Protein AF-A0A1D3DA64-F1 (afdb_monomer)

pLDDT: mean 80.89, std 19.91, range [23.81, 97.75]

Nearest PDB structures (foldseek):
  8i7r-assembly1_D9  TM=1.667E-01  e=4.087E+00  Mus musculus
  8otz-assembly1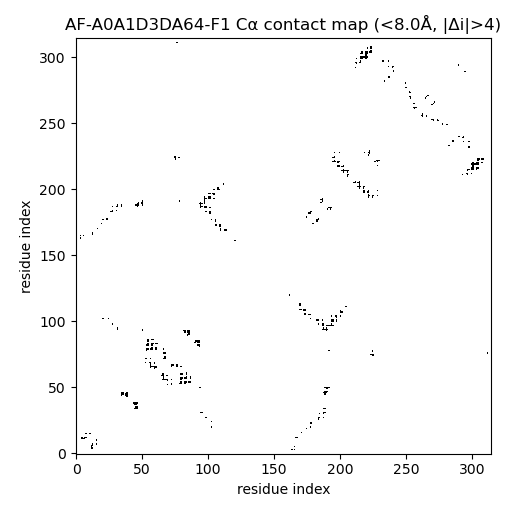_D5  TM=1.396E-01  e=7.404E+00  Bos taurus
  8iyj-assembly1_R4  TM=1.610E-01  e=8.492E+00  Mus musculus

Organism: NCBI:txid88456

Foldseek 3Di:
DDDPQPQDVPHGPVVVVCVLLVVLLVLLVVLLVVQVVCCVPDPDHLADPVQVLLQCLLVCVVVVHASPVRPPNDFFSVSSVQCVVCVVPPVCNLLVVLSVLLSVLLVLLLVVVVVVVVVVVVVVVVVVVVVVVVVVVVVVVPPDDDDDDDDPDDPPPDPPDPDPDDSVVSVVVSSCSSPVPVNSSCSSSNHNVSVLSSLQSVLVVCVVVVVLLSSLLSLLVSCLRPVVSVVCLLVSQVVVVPPDDDPPCLPDQPDQDPDPVVNVVCVPPRRVVSVVCNVVSSVVVCVVDGDPSSVCSVVSSNVSNVVSVVVSVVD

InterPro domains:
  IPR007704 GPI mannosyltransferase 1 [PF05007] (186-285)
  IPR007704 GPI mannosyltransferase 1 [PTHR12886] (17-314)

Radius of gyration: 26.89 Å; Cα contacts (8 Å, |Δi|>4): 287; chains: 1; bounding box: 79×52×59 Å

Solvent-accessible surface area (backbone atoms only — not comparable to full-atom values): 17511 Å² total; per-residue (Å²): 144,77,81,85,76,71,52,60,97,79,33,52,68,71,57,49,50,52,49,52,55,49,51,38,48,51,51,41,52,49,45,37,55,49,29,56,51,38,46,73,75,41,91,74,56,51,55,36,70,62,32,52,53,27,42,54,12,13,49,33,42,75,72,68,42,48,37,69,74,35,82,89,59,84,69,31,62,66,56,15,63,66,18,38,54,28,78,74,81,34,75,58,45,42,21,53,51,24,40,50,38,44,53,49,38,33,54,48,55,31,54,51,44,57,53,58,53,55,51,53,61,50,53,54,50,51,52,51,50,51,52,53,53,50,51,58,53,49,57,67,72,61,76,82,74,92,81,90,80,91,74,94,68,80,88,72,78,74,79,92,62,88,70,79,78,62,71,66,74,41,45,52,66,27,48,56,51,53,68,28,67,67,58,43,46,44,16,37,24,25,37,66,68,33,55,37,53,36,28,47,52,52,17,51,53,25,48,76,70,68,38,46,69,62,16,14,41,33,41,11,46,17,32,49,54,38,65,74,58,56,70,50,51,61,61,54,46,58,62,72,46,73,94,58,86,72,61,85,69,65,82,56,70,81,79,87,58,93,48,74,70,52,36,53,51,33,63,71,46,53,49,51,51,48,60,68,44,35,63,56,52,48,50,58,51,44,76,76,67,62,50,76,64,48,49,49,32,54,53,42,14,51,48,39,24,51,49,55,53,49,54,66,71,76,87

Secondary structure (DSSP, 8-state):
-------BTTB-HHHHHHHHHHHHHHHHHHHHHHHHHHHHH-SS-SS-HHHHHHHHHHHHHHTTS-GGGSTT--S-HHHHHHTGGGGTT-TTHHHHHHHHHHHHHHHHHHHHHHHHHHHHHHHHHHHHHHHHHHHHHHHHH--S---------------S--PPPPTHHHHHHHHHHHT-HHHHHHHHTT-TTHHHHHHHHHHHHHHHTT-HHHHHHHHHHHHHH-SGGGGGHHHHHHHTTTTSPPPTTSS-PPPPPSSHHHHHHIIIIIHHHHHHHHHHHHHHHHHHH--HHHHHHHHHHHHHHHHHHHHHHH-

Sequence (315 aa):
MNEINEKILGLMPKQLRLLLFGAAAVLRLALLVFGEWQDAHFEVKFTDIDYKVYTDAANHVLQGGSPYERHTYRYSPLVAYLCLPNLLGCPFFGKFLFCCMDMAIAVLIENQGEASFGAVGEEEKGTLRLRHTDETSRKRACATTRSSYPSNISNSSLPETAEPYPLHTFLLPCCCWLFHPVVAAVSARGNADAFPCLLVLLTLAALRSGKIFLAAMLYGLSVHVKLYPVIYGVPMLLYLQQGKELPEGLLKVPSFPKERLLQVVWGVFSAPVAAAMLPFRVCCFLLRRMDRWQWSFGLLSCAACLAIGSVFYFM

Structure (mmCIF, N/CA/C/O backbone):
data_AF-A0A1D3DA64-F1
#
_entry.id   AF-A0A1D3DA64-F1
#
loop_
_atom_site.group_PDB
_atom_site.id
_atom_site.type_symbol
_atom_site.label_atom_id
_atom_site.label_alt_id
_atom_site.label_comp_id
_atom_site.label_asym_id
_atom_site.label_entity_id
_atom_site.label_seq_id
_atom_site.pdbx_PDB_ins_code
_atom_site.Cartn_x
_atom_site.Cartn_y
_atom_site.Cartn_z
_atom_site.occupancy
_atom_site.B_iso_or_equiv
_atom_site.auth_seq_id
_atom_site.auth_comp_id
_atom_site.auth_asym_id
_atom_site.auth_atom_id
_atom_site.pdbx_PDB_model_num
ATOM 1 N N . MET A 1 1 ? -36.862 9.998 -4.566 1.00 32.19 1 MET A N 1
ATOM 2 C CA . MET A 1 1 ? -35.950 9.532 -5.630 1.00 32.19 1 MET A CA 1
ATOM 3 C C . MET A 1 1 ? -35.537 10.740 -6.467 1.00 32.19 1 MET A C 1
ATOM 5 O O . MET A 1 1 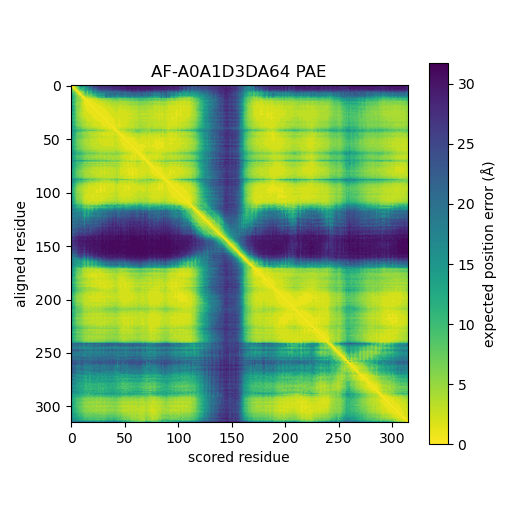? -35.913 10.836 -7.622 1.00 32.19 1 MET A O 1
ATOM 9 N N . ASN A 1 2 ? -34.817 11.680 -5.850 1.00 31.72 2 ASN A N 1
ATOM 10 C CA . ASN A 1 2 ? -34.232 12.841 -6.518 1.00 31.72 2 ASN A CA 1
ATOM 11 C C . ASN A 1 2 ? -32.726 12.724 -6.290 1.00 31.72 2 ASN A C 1
ATOM 13 O O . ASN A 1 2 ? -32.250 12.999 -5.193 1.00 31.72 2 ASN A O 1
ATOM 17 N N . GLU A 1 3 ? -31.999 12.214 -7.284 1.00 43.00 3 GLU A N 1
ATOM 18 C CA . GLU A 1 3 ? -30.547 12.374 -7.318 1.00 43.00 3 GLU A CA 1
ATOM 19 C C . GLU A 1 3 ? -30.270 13.876 -7.394 1.00 43.00 3 GLU A C 1
ATOM 21 O O . GLU A 1 3 ? -30.671 14.539 -8.355 1.00 43.00 3 GLU A O 1
ATOM 26 N N . ILE A 1 4 ? -29.607 14.415 -6.375 1.00 49.62 4 ILE A N 1
ATOM 27 C CA . ILE A 1 4 ? -29.058 15.768 -6.385 1.00 49.62 4 ILE A CA 1
ATOM 28 C C . ILE A 1 4 ? -27.924 15.768 -7.416 1.00 49.62 4 ILE A C 1
ATOM 30 O O . ILE A 1 4 ? -26.754 15.552 -7.113 1.00 49.62 4 ILE A O 1
ATOM 34 N N . ASN A 1 5 ? -28.302 15.946 -8.681 1.00 49.19 5 ASN A N 1
ATOM 35 C CA . ASN A 1 5 ? -27.421 16.216 -9.810 1.00 49.19 5 ASN A CA 1
ATOM 36 C C . ASN A 1 5 ? -26.958 17.679 -9.748 1.00 49.19 5 ASN A C 1
ATOM 38 O O . ASN A 1 5 ? -27.163 18.452 -10.686 1.00 49.19 5 ASN A O 1
ATOM 42 N N . GLU A 1 6 ? -26.340 18.089 -8.641 1.00 58.66 6 GLU A N 1
ATOM 43 C CA . GLU A 1 6 ? -25.565 19.323 -8.662 1.00 58.66 6 GLU A CA 1
ATOM 44 C C . GLU A 1 6 ? -24.345 19.086 -9.550 1.00 58.66 6 GLU A C 1
ATOM 46 O O . GLU A 1 6 ? -23.408 18.360 -9.211 1.00 58.66 6 GLU A O 1
ATOM 51 N N . LYS A 1 7 ? -24.401 19.653 -10.757 1.00 58.38 7 LYS A N 1
ATOM 52 C CA . LYS A 1 7 ? -23.291 19.632 -11.703 1.00 58.38 7 LYS A CA 1
ATOM 53 C C . LYS A 1 7 ? -22.132 20.419 -11.106 1.00 58.38 7 LYS A C 1
ATOM 55 O O . LYS A 1 7 ? -22.194 21.640 -10.999 1.00 58.38 7 LYS A O 1
ATOM 60 N N . ILE A 1 8 ? -21.045 19.733 -10.792 1.00 62.28 8 ILE A N 1
ATOM 61 C CA . ILE A 1 8 ? -19.802 20.366 -10.354 1.00 62.28 8 ILE A CA 1
ATOM 62 C C . ILE A 1 8 ? -19.000 20.676 -11.613 1.00 62.28 8 ILE A C 1
ATOM 64 O O . ILE A 1 8 ? -18.751 19.776 -12.414 1.00 62.28 8 ILE A O 1
ATOM 68 N N . LEU A 1 9 ? -18.644 21.949 -11.834 1.00 66.56 9 LEU A N 1
ATOM 69 C CA . LEU A 1 9 ? -17.990 22.407 -13.077 1.00 66.56 9 LEU A CA 1
ATOM 70 C C . LEU A 1 9 ? -18.784 22.064 -14.361 1.00 66.56 9 LEU A C 1
ATOM 72 O O . LEU A 1 9 ? -18.212 21.938 -15.439 1.00 66.56 9 LEU A O 1
ATOM 76 N N . GLY A 1 10 ? -20.107 21.884 -14.263 1.00 72.69 10 GLY A N 1
ATOM 77 C CA . GLY A 1 10 ? -20.950 21.483 -15.398 1.00 72.69 10 GLY A CA 1
ATOM 78 C C . GLY A 1 10 ? -20.924 19.983 -15.734 1.00 72.69 10 GLY A C 1
ATOM 79 O O . GLY A 1 10 ? -21.672 19.558 -16.615 1.00 72.69 10 GLY A O 1
ATOM 80 N N . LEU A 1 11 ? -20.128 19.177 -15.022 1.00 74.19 11 LEU A N 1
ATOM 81 C CA . LEU A 1 11 ? -19.986 17.733 -15.229 1.00 74.19 11 LEU A CA 1
ATOM 82 C C . LEU A 1 11 ? -20.865 16.929 -14.269 1.00 74.19 11 LEU A C 1
ATOM 84 O O . LEU A 1 11 ? -21.114 17.336 -13.131 1.00 74.19 11 LEU A O 1
ATOM 88 N N . MET A 1 12 ? -21.304 15.747 -14.715 1.00 77.62 12 MET A N 1
ATOM 89 C CA . MET A 1 12 ? -21.936 14.793 -13.805 1.00 77.62 12 MET A CA 1
ATOM 90 C C . MET A 1 12 ? -20.894 14.194 -12.847 1.00 77.62 12 MET A C 1
ATOM 92 O O . MET A 1 12 ? -19.760 13.942 -13.265 1.00 77.62 12 MET A O 1
ATOM 96 N N . PRO A 1 13 ? -21.266 13.848 -11.605 1.00 75.31 13 PRO A N 1
ATOM 97 C CA . PRO A 1 13 ? -20.327 13.302 -10.624 1.00 75.31 13 PRO A CA 1
ATOM 98 C C . PRO A 1 13 ? -19.576 12.040 -11.106 1.00 75.31 13 PRO A C 1
ATOM 100 O O . PRO A 1 13 ? -18.368 11.914 -10.912 1.00 75.31 13 PRO A O 1
ATOM 103 N N . LYS A 1 14 ? -20.251 11.151 -11.852 1.00 79.25 14 LYS A N 1
ATOM 104 C CA . LYS A 1 14 ? -19.628 9.972 -12.491 1.00 79.25 14 LYS A CA 1
ATOM 105 C C . LYS A 1 14 ? -18.598 10.340 -13.569 1.00 79.25 14 LYS A C 1
ATOM 107 O O . LYS A 1 14 ? -17.585 9.659 -13.703 1.00 79.25 14 LYS A O 1
ATOM 112 N N . GLN A 1 15 ? -18.849 11.406 -14.334 1.00 84.69 15 GLN A N 1
ATOM 113 C CA . GLN A 1 15 ? -17.920 11.895 -15.360 1.00 84.69 15 GLN A CA 1
ATOM 114 C C . GLN A 1 15 ? -16.691 12.535 -14.717 1.00 84.69 15 GLN A C 1
ATOM 116 O O . GLN A 1 15 ? -15.573 12.267 -15.145 1.00 84.69 15 GLN A O 1
ATOM 121 N N . LEU A 1 16 ? -16.894 13.327 -13.660 1.00 84.69 16 LEU A N 1
ATOM 122 C CA . LEU A 1 16 ? -15.807 13.914 -12.883 1.00 84.69 16 LEU A CA 1
ATOM 123 C C . LEU A 1 16 ? -14.917 12.825 -12.274 1.00 84.69 16 LEU A C 1
ATOM 125 O O . LEU A 1 16 ? -13.701 12.884 -12.418 1.00 84.69 16 LEU A O 1
ATOM 129 N N . ARG A 1 17 ? -15.513 11.786 -11.678 1.00 86.56 17 ARG A N 1
ATOM 130 C CA . ARG A 1 17 ? -14.785 10.611 -11.181 1.00 86.56 17 ARG A CA 1
ATOM 131 C C . ARG A 1 17 ? -13.928 9.968 -12.273 1.00 86.56 17 ARG A C 1
ATOM 133 O O . ARG A 1 17 ? -12.731 9.778 -12.078 1.00 86.56 17 ARG A O 1
ATOM 140 N N . LEU A 1 18 ? -14.519 9.668 -13.432 1.00 89.19 18 LEU A N 1
ATOM 141 C CA . LEU A 1 18 ? -13.794 9.061 -14.551 1.00 89.19 18 LEU A CA 1
ATOM 142 C C . LEU A 1 18 ? -12.639 9.951 -15.034 1.00 89.19 18 LEU A C 1
ATOM 144 O O . LEU A 1 18 ? -11.549 9.446 -15.288 1.00 89.19 18 LEU A O 1
ATOM 148 N N . LEU A 1 19 ? -12.858 11.265 -15.112 1.00 91.62 19 LEU A N 1
ATOM 149 C CA . LEU A 1 19 ? -11.831 12.234 -15.487 1.00 91.62 19 LEU A CA 1
ATOM 150 C C . LEU A 1 19 ? -10.676 12.256 -14.479 1.00 91.62 19 LEU A C 1
ATOM 152 O O . LEU A 1 19 ? -9.520 12.246 -14.888 1.00 91.62 19 LEU A O 1
ATOM 156 N N . LEU A 1 20 ? -10.972 12.252 -13.177 1.00 92.00 20 LEU A N 1
ATOM 157 C CA . LEU A 1 20 ? -9.963 12.278 -12.116 1.00 92.00 20 LEU A CA 1
ATOM 158 C C . LEU A 1 20 ? -9.102 11.013 -12.124 1.00 92.00 20 LEU A C 1
ATOM 160 O O . LEU A 1 20 ? -7.876 11.108 -12.154 1.00 92.00 20 LEU A O 1
ATOM 164 N N . PHE A 1 21 ? -9.725 9.832 -12.157 1.00 93.75 21 PHE A N 1
ATOM 165 C CA . PHE A 1 21 ? -8.995 8.564 -12.239 1.00 93.75 21 PHE A CA 1
ATOM 166 C C . PHE A 1 21 ? -8.237 8.426 -13.564 1.00 93.75 21 PHE A C 1
ATOM 168 O O . PHE A 1 21 ? -7.102 7.953 -13.567 1.00 93.75 21 PHE A O 1
ATOM 175 N N . GLY A 1 22 ? -8.820 8.885 -14.676 1.00 95.75 22 GLY A N 1
ATOM 176 C CA . GLY A 1 22 ? -8.164 8.914 -15.981 1.00 95.75 22 GLY A CA 1
ATOM 177 C C . GLY A 1 22 ? -6.927 9.814 -15.988 1.00 95.75 22 GLY A C 1
ATOM 178 O O . GLY A 1 22 ? -5.847 9.372 -16.370 1.00 95.75 22 GLY A O 1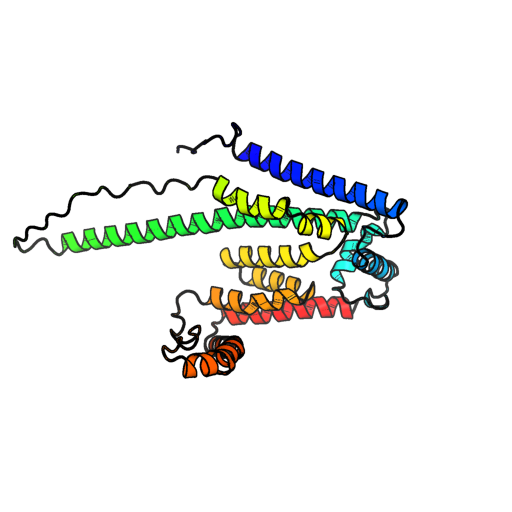
ATOM 179 N N . ALA A 1 23 ? -7.044 11.046 -15.491 1.00 95.94 23 ALA A N 1
ATOM 180 C CA . ALA A 1 23 ? -5.921 11.973 -15.370 1.00 95.94 23 ALA A CA 1
ATOM 181 C C . ALA A 1 23 ? -4.833 11.435 -14.427 1.00 95.94 23 ALA A C 1
ATOM 183 O O . ALA A 1 23 ? -3.645 11.537 -14.729 1.00 95.94 23 ALA A O 1
ATOM 184 N N . ALA A 1 24 ? -5.220 10.801 -13.319 1.00 96.31 24 ALA A N 1
ATOM 185 C CA . ALA A 1 24 ? -4.293 10.177 -12.383 1.00 96.31 24 ALA A CA 1
ATOM 186 C C . ALA A 1 24 ? -3.562 8.956 -12.978 1.00 96.31 24 ALA A C 1
ATOM 188 O O . ALA A 1 24 ? -2.383 8.744 -12.676 1.00 96.31 24 ALA A O 1
ATOM 189 N N . ALA A 1 25 ? -4.232 8.172 -13.831 1.00 96.94 25 ALA A N 1
ATOM 190 C CA . ALA A 1 25 ? -3.618 7.081 -14.586 1.00 96.94 25 ALA A CA 1
ATOM 191 C C . ALA A 1 25 ? -2.614 7.618 -15.609 1.00 96.94 25 ALA A C 1
ATOM 193 O O . ALA A 1 25 ? -1.473 7.163 -15.647 1.00 96.94 25 ALA A O 1
ATOM 194 N N . VAL A 1 26 ? -3.009 8.631 -16.389 1.00 97.38 26 VAL A N 1
ATOM 195 C CA . VAL A 1 26 ? -2.129 9.299 -17.359 1.00 97.38 26 VAL A CA 1
ATOM 196 C C . VAL A 1 26 ? -0.903 9.884 -16.664 1.00 97.38 26 VAL A C 1
ATOM 198 O O . VAL A 1 26 ? 0.206 9.696 -17.152 1.00 97.38 26 VAL A O 1
ATOM 201 N N . LEU A 1 27 ? -1.070 10.517 -15.499 1.00 97.12 27 LEU A N 1
ATOM 202 C CA . LEU A 1 27 ? 0.043 11.021 -14.692 1.00 97.12 27 LEU A CA 1
ATOM 203 C C . LEU A 1 27 ? 1.030 9.905 -14.315 1.00 97.12 27 LEU A C 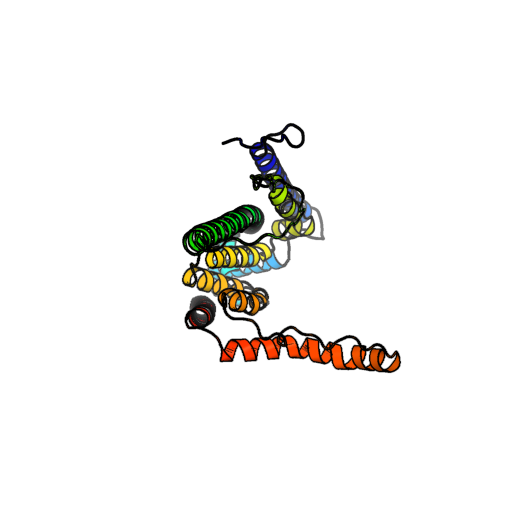1
ATOM 205 O O . LEU A 1 27 ? 2.233 10.071 -14.496 1.00 97.12 27 LEU A O 1
ATOM 209 N N . ARG A 1 28 ? 0.542 8.758 -13.823 1.00 97.12 28 ARG A N 1
ATOM 210 C CA . ARG A 1 28 ? 1.395 7.610 -13.458 1.00 97.12 28 ARG A CA 1
ATOM 211 C C . ARG A 1 28 ? 2.103 7.025 -14.677 1.00 97.12 28 ARG A C 1
ATOM 213 O O . ARG A 1 28 ? 3.302 6.785 -14.615 1.00 97.12 28 ARG A O 1
ATOM 220 N N . LEU A 1 29 ? 1.400 6.864 -15.797 1.00 96.88 29 LEU A N 1
ATOM 221 C CA . LEU A 1 29 ? 1.997 6.402 -17.053 1.00 96.88 29 LEU A CA 1
ATOM 222 C C . LEU A 1 29 ? 3.069 7.374 -17.563 1.00 96.88 29 LEU A C 1
ATOM 224 O O . LEU A 1 29 ? 4.148 6.937 -17.955 1.00 96.88 29 LEU A O 1
ATOM 228 N N . ALA A 1 30 ? 2.813 8.682 -17.501 1.00 97.00 30 ALA A N 1
ATOM 229 C CA . ALA A 1 30 ? 3.786 9.703 -17.867 1.00 97.00 30 ALA A CA 1
ATOM 230 C C . ALA A 1 30 ? 5.030 9.644 -16.970 1.00 97.00 30 ALA A C 1
ATOM 232 O O . ALA A 1 30 ? 6.142 9.715 -17.482 1.00 97.00 30 ALA A O 1
ATOM 233 N N . LEU A 1 31 ? 4.860 9.451 -15.656 1.00 96.94 31 LEU A N 1
ATOM 234 C CA . LEU A 1 31 ? 5.973 9.269 -14.719 1.00 96.94 31 LEU A CA 1
ATOM 235 C C . LEU A 1 31 ? 6.762 7.982 -14.979 1.00 96.94 31 LEU A C 1
ATOM 237 O O . LEU A 1 31 ? 7.981 8.000 -14.852 1.00 96.94 31 LEU A O 1
ATOM 241 N N . LEU A 1 32 ? 6.104 6.884 -15.363 1.00 96.31 32 LEU A N 1
ATOM 242 C CA . LEU A 1 32 ? 6.786 5.642 -15.740 1.00 96.31 32 LEU A CA 1
ATOM 243 C C . LEU A 1 32 ? 7.639 5.839 -16.998 1.00 96.31 32 LEU A C 1
ATOM 245 O O . LEU A 1 32 ? 8.823 5.514 -16.986 1.00 96.31 32 LEU A O 1
ATOM 249 N N . VAL A 1 33 ? 7.067 6.429 -18.054 1.00 96.31 33 VAL A N 1
ATOM 250 C CA . VAL A 1 33 ? 7.793 6.729 -19.302 1.00 96.31 33 VAL A CA 1
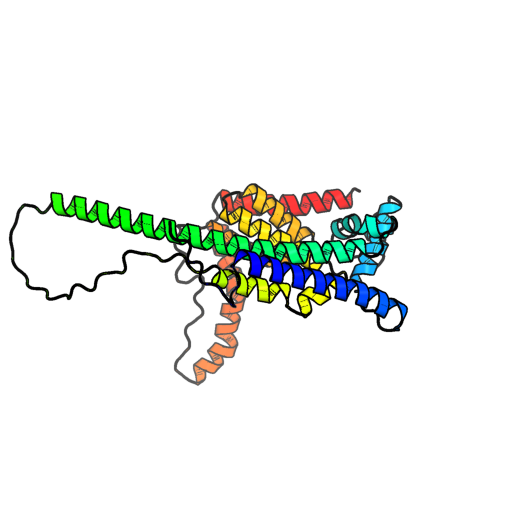ATOM 251 C C . VAL A 1 33 ? 8.943 7.700 -19.042 1.00 96.31 33 VAL A C 1
ATOM 253 O O . VAL A 1 33 ? 10.062 7.473 -19.499 1.00 96.31 33 VAL A O 1
ATOM 256 N N . PHE A 1 34 ? 8.688 8.760 -18.272 1.00 96.19 34 PHE A N 1
ATOM 257 C CA . PHE A 1 34 ? 9.716 9.710 -17.861 1.00 96.19 34 PHE A CA 1
ATOM 258 C C . PHE A 1 34 ? 10.816 9.034 -17.041 1.00 96.19 34 PHE A C 1
ATOM 260 O O . PHE A 1 34 ? 11.987 9.323 -17.253 1.00 96.19 34 PHE A O 1
ATOM 267 N N . GLY A 1 35 ? 10.460 8.114 -16.144 1.00 95.44 35 GLY A N 1
ATOM 268 C CA . GLY A 1 35 ? 11.409 7.375 -15.322 1.00 95.44 35 GLY A CA 1
ATOM 269 C C . GLY A 1 35 ? 12.354 6.504 -16.144 1.00 95.44 35 GLY A C 1
ATOM 270 O O . GLY A 1 35 ? 13.559 6.548 -15.920 1.00 95.44 35 GLY A O 1
ATOM 271 N N . GLU A 1 36 ? 11.834 5.771 -17.131 1.00 94.56 36 GLU A N 1
ATOM 272 C CA . GLU A 1 36 ? 12.661 4.988 -18.063 1.00 94.56 36 GLU A CA 1
ATOM 273 C C . GLU A 1 36 ? 13.558 5.892 -18.917 1.00 94.56 36 GLU A C 1
ATOM 275 O O . GLU A 1 36 ? 14.747 5.621 -19.096 1.00 94.56 36 GLU A O 1
ATOM 280 N N . TRP A 1 37 ? 13.014 7.010 -19.404 1.00 96.25 37 TRP A N 1
ATOM 281 C CA . TRP A 1 37 ? 13.796 7.985 -20.155 1.00 96.25 37 TRP A CA 1
ATOM 282 C C . TRP A 1 37 ? 14.914 8.596 -19.297 1.00 96.25 37 TRP A C 1
ATOM 284 O O . TRP A 1 37 ? 16.066 8.624 -19.728 1.00 96.25 37 TRP A O 1
ATOM 294 N N . GLN A 1 38 ? 14.617 9.031 -18.070 1.00 96.56 38 GLN A N 1
ATOM 295 C CA . GLN A 1 38 ? 15.610 9.599 -17.161 1.00 96.56 38 GLN A CA 1
ATOM 296 C C . GLN A 1 38 ? 16.696 8.570 -16.831 1.00 96.56 38 GLN A C 1
ATOM 298 O O . GLN A 1 38 ? 17.883 8.891 -16.876 1.00 96.56 38 GLN A O 1
ATOM 303 N N . ASP A 1 39 ? 16.309 7.327 -16.551 1.00 95.25 39 ASP A N 1
ATOM 304 C CA . ASP A 1 39 ? 17.248 6.249 -16.252 1.00 95.25 39 ASP A CA 1
ATOM 305 C C . ASP A 1 39 ? 18.193 5.937 -17.416 1.00 95.25 39 ASP A C 1
ATOM 307 O O . ASP A 1 39 ? 19.328 5.521 -17.170 1.00 95.25 39 ASP A O 1
ATOM 311 N N . ALA A 1 40 ? 17.771 6.166 -18.659 1.00 95.12 40 ALA A N 1
ATOM 312 C CA . ALA A 1 40 ? 18.611 5.994 -19.840 1.00 95.12 40 ALA A CA 1
ATOM 313 C C . ALA A 1 40 ? 19.570 7.175 -20.093 1.00 95.12 40 ALA A C 1
ATOM 315 O O . ALA A 1 40 ? 20.654 6.961 -20.629 1.00 95.12 40 ALA A O 1
ATOM 316 N N . HIS A 1 41 ? 19.201 8.402 -19.704 1.00 96.88 41 HIS A N 1
ATOM 317 C CA . HIS A 1 41 ? 19.929 9.622 -20.095 1.00 96.88 41 HIS A CA 1
ATOM 318 C C . HIS A 1 41 ? 20.741 10.277 -18.967 1.00 96.88 41 HIS A C 1
ATOM 320 O O . HIS A 1 41 ? 21.671 11.027 -19.254 1.00 96.88 41 HIS A O 1
ATOM 326 N N . PHE A 1 42 ? 20.418 10.014 -17.697 1.00 95.88 42 PHE A N 1
ATOM 327 C CA . PHE A 1 42 ? 21.049 10.671 -16.547 1.00 95.88 42 PHE A CA 1
ATOM 328 C C . PHE A 1 42 ? 21.812 9.684 -15.661 1.00 95.88 42 PHE A C 1
ATOM 330 O O . PHE A 1 42 ? 21.468 8.503 -15.554 1.00 95.88 42 PHE A O 1
ATOM 337 N N . GLU A 1 43 ? 22.838 10.182 -14.968 1.00 93.56 43 GLU A N 1
ATOM 338 C CA . GLU A 1 43 ? 23.562 9.417 -13.945 1.00 93.56 43 GLU A CA 1
ATOM 339 C C . GLU A 1 43 ? 22.666 9.121 -12.735 1.00 93.56 43 GLU A C 1
ATOM 341 O O . GLU A 1 43 ? 22.593 7.982 -12.266 1.00 93.56 43 GLU A O 1
ATOM 346 N N . VAL A 1 44 ? 21.925 10.135 -12.272 1.00 93.88 44 VAL A N 1
ATOM 347 C CA . VAL A 1 44 ? 20.967 10.006 -11.169 1.00 93.88 44 VAL A CA 1
ATOM 348 C C . VAL A 1 44 ? 19.692 9.339 -11.670 1.00 93.88 44 VAL A C 1
ATOM 350 O O . VAL A 1 44 ? 18.911 9.916 -12.432 1.00 93.88 44 VAL A O 1
ATOM 353 N N . LYS A 1 45 ? 19.468 8.115 -11.196 1.00 93.69 45 LYS A N 1
ATOM 354 C CA . LYS A 1 45 ? 18.327 7.295 -11.597 1.00 93.69 45 LYS A CA 1
ATOM 355 C C . LYS A 1 45 ? 17.035 7.750 -10.916 1.00 93.69 45 LYS A C 1
ATOM 357 O O . LYS A 1 45 ? 17.004 8.065 -9.722 1.00 93.69 45 LYS A O 1
ATOM 362 N N . PHE A 1 46 ? 15.962 7.767 -11.696 1.00 94.25 46 PHE A N 1
ATOM 363 C CA . PHE A 1 46 ? 14.598 7.886 -11.217 1.00 94.25 46 PHE A CA 1
ATOM 364 C C . PHE A 1 46 ? 14.171 6.607 -10.500 1.00 94.25 46 PHE A C 1
ATOM 366 O O . PHE A 1 46 ? 13.579 6.694 -9.431 1.00 94.25 46 PHE A O 1
ATOM 373 N N . THR A 1 47 ? 14.494 5.428 -11.039 1.00 95.62 47 THR A N 1
ATOM 374 C CA . THR A 1 47 ? 14.113 4.154 -10.410 1.00 95.62 47 THR A CA 1
ATOM 375 C C . THR A 1 47 ? 14.670 4.037 -8.998 1.00 95.62 47 THR A C 1
ATOM 377 O O . THR A 1 47 ? 15.844 4.318 -8.745 1.00 95.62 47 THR A O 1
ATOM 380 N N . ASP A 1 48 ? 13.817 3.600 -8.076 1.00 94.81 48 ASP A N 1
ATOM 381 C CA . ASP A 1 48 ? 14.213 3.328 -6.705 1.00 94.81 48 ASP A CA 1
ATOM 382 C C . ASP A 1 48 ? 15.236 2.185 -6.650 1.00 94.81 48 ASP A C 1
ATOM 384 O O . ASP A 1 48 ? 15.161 1.208 -7.400 1.00 94.81 48 ASP A O 1
ATOM 388 N N . ILE A 1 49 ? 16.188 2.289 -5.728 1.00 93.81 49 ILE A N 1
ATOM 389 C CA . ILE A 1 49 ? 17.160 1.227 -5.459 1.00 93.81 49 ILE A CA 1
ATOM 390 C C . ILE A 1 49 ? 16.417 -0.032 -5.010 1.00 93.81 49 ILE A C 1
ATOM 392 O O . ILE A 1 49 ? 16.772 -1.140 -5.417 1.00 93.81 49 ILE A O 1
ATOM 396 N N . ASP A 1 50 ? 15.341 0.151 -4.247 1.00 94.12 50 ASP A N 1
ATOM 397 C CA . ASP A 1 50 ? 14.491 -0.928 -3.762 1.00 94.12 50 ASP A CA 1
ATOM 398 C C . ASP A 1 50 ? 13.884 -1.747 -4.910 1.00 94.12 50 ASP A C 1
ATOM 400 O O . ASP A 1 50 ? 13.842 -2.972 -4.836 1.00 94.12 50 ASP A O 1
ATOM 404 N N . TYR A 1 51 ? 13.529 -1.115 -6.032 1.00 95.88 51 TYR A N 1
ATOM 405 C CA . TYR A 1 51 ? 13.007 -1.834 -7.197 1.00 95.88 51 TYR A CA 1
ATOM 406 C C . TYR A 1 51 ? 14.030 -2.803 -7.804 1.00 95.88 51 TYR A C 1
ATOM 408 O O . TYR A 1 51 ? 13.695 -3.924 -8.207 1.00 95.88 51 TYR A O 1
ATOM 416 N N . LYS A 1 52 ? 15.301 -2.386 -7.845 1.00 94.69 52 LYS A N 1
ATOM 417 C CA . LYS A 1 52 ? 16.405 -3.242 -8.298 1.00 94.69 52 LYS A CA 1
ATOM 418 C C . LYS A 1 52 ? 16.632 -4.381 -7.313 1.00 94.69 52 LYS A C 1
ATOM 420 O O . LYS A 1 52 ? 16.709 -5.526 -7.731 1.00 94.69 52 LYS A O 1
ATOM 425 N N . VAL A 1 53 ? 16.606 -4.087 -6.011 1.00 96.12 53 VAL A N 1
ATOM 426 C CA . VAL A 1 53 ? 16.684 -5.096 -4.942 1.00 96.12 53 VAL A CA 1
ATOM 427 C C . VAL A 1 53 ? 15.604 -6.172 -5.099 1.00 96.12 53 VAL A C 1
ATOM 429 O O . VAL A 1 53 ? 15.904 -7.355 -4.944 1.00 96.12 53 VAL A O 1
ATOM 432 N N . TYR A 1 54 ? 14.364 -5.783 -5.417 1.00 95.88 54 TYR A N 1
ATOM 433 C CA . TYR A 1 54 ? 13.268 -6.729 -5.651 1.00 95.88 54 TYR A CA 1
ATOM 434 C C . TYR A 1 54 ? 13.504 -7.581 -6.893 1.00 95.88 54 TYR A C 1
ATOM 436 O O . TYR A 1 54 ? 13.285 -8.787 -6.850 1.00 95.88 54 TYR A O 1
ATOM 444 N N . THR A 1 55 ? 13.962 -6.959 -7.980 1.00 96.38 55 THR A N 1
ATOM 445 C CA . THR A 1 55 ? 14.198 -7.632 -9.264 1.00 96.38 55 THR A CA 1
ATOM 446 C C . THR A 1 55 ? 15.377 -8.605 -9.181 1.00 96.38 55 THR A C 1
ATOM 448 O O . THR A 1 55 ? 15.277 -9.727 -9.669 1.00 96.38 55 THR A O 1
ATOM 451 N N . ASP A 1 56 ? 16.455 -8.227 -8.492 1.00 96.38 56 ASP A N 1
ATOM 452 C CA . ASP A 1 56 ? 17.603 -9.101 -8.239 1.00 96.38 56 ASP A CA 1
ATOM 453 C C . ASP A 1 56 ? 17.190 -10.307 -7.383 1.00 96.38 56 ASP A C 1
ATOM 455 O O . ASP A 1 56 ? 17.526 -11.445 -7.697 1.00 96.38 56 ASP A O 1
ATOM 459 N N . ALA A 1 57 ? 16.410 -10.085 -6.320 1.00 96.19 57 ALA A N 1
ATOM 460 C CA . ALA A 1 57 ? 15.884 -11.171 -5.494 1.00 96.19 57 ALA A CA 1
ATOM 461 C C . ALA A 1 57 ? 14.911 -12.075 -6.269 1.00 96.19 57 ALA A C 1
ATOM 463 O O . ALA A 1 57 ? 14.932 -13.292 -6.098 1.00 96.19 57 ALA A O 1
ATOM 464 N N . ALA A 1 58 ? 14.101 -11.505 -7.166 1.00 96.31 58 ALA A N 1
ATOM 465 C CA . ALA A 1 58 ? 13.250 -12.269 -8.074 1.00 96.31 58 ALA A CA 1
ATOM 466 C C . ALA A 1 58 ? 14.076 -13.163 -9.013 1.00 96.31 58 ALA A C 1
ATOM 468 O O . ALA A 1 58 ? 13.627 -14.245 -9.375 1.00 96.31 58 ALA A O 1
ATOM 469 N N . ASN A 1 59 ? 15.296 -12.753 -9.373 1.00 96.56 59 ASN A N 1
ATOM 470 C CA . ASN A 1 59 ? 16.188 -13.557 -10.206 1.00 96.56 59 ASN A CA 1
ATOM 471 C C . ASN A 1 59 ? 16.709 -14.791 -9.460 1.00 96.56 59 ASN A C 1
ATOM 473 O O . ASN A 1 59 ? 16.741 -15.869 -10.046 1.00 96.56 59 ASN A O 1
ATOM 477 N N . HIS A 1 60 ? 17.018 -14.674 -8.164 1.00 95.38 60 HIS A N 1
ATOM 478 C CA . HIS A 1 60 ? 17.320 -15.843 -7.324 1.00 95.38 60 HIS A CA 1
ATOM 479 C C . HIS A 1 60 ? 16.131 -16.808 -7.253 1.00 95.38 60 HIS A C 1
ATOM 481 O O . HIS A 1 60 ? 16.297 -18.005 -7.470 1.00 95.38 60 HIS A O 1
ATOM 487 N N . VAL A 1 61 ? 14.917 -16.279 -7.057 1.00 94.81 61 VAL A N 1
ATOM 488 C CA . VAL A 1 61 ? 13.682 -17.083 -7.065 1.00 94.81 61 VAL A CA 1
ATOM 489 C C . VAL A 1 61 ? 13.480 -17.796 -8.404 1.00 94.81 61 VAL A C 1
ATOM 491 O O . VAL A 1 61 ? 13.156 -18.980 -8.431 1.00 94.81 61 VAL A O 1
ATOM 494 N N . LEU A 1 62 ? 13.700 -17.105 -9.528 1.00 94.69 62 LEU A N 1
ATOM 495 C CA . LEU A 1 62 ? 13.564 -17.686 -10.867 1.00 94.69 62 LEU A CA 1
ATOM 496 C C . LEU A 1 62 ? 14.566 -18.828 -11.113 1.00 94.69 62 LEU A C 1
ATOM 498 O O . LEU A 1 62 ? 14.262 -19.762 -11.850 1.00 94.69 62 LEU A O 1
ATOM 502 N N . GLN A 1 63 ? 15.737 -18.771 -10.476 1.00 94.75 63 GLN A N 1
ATOM 503 C CA . GLN A 1 63 ? 16.762 -19.819 -10.514 1.00 94.75 63 GLN A CA 1
ATOM 504 C C . GLN A 1 63 ? 16.479 -20.984 -9.547 1.00 94.75 63 GLN A C 1
ATOM 506 O O . GLN A 1 63 ? 17.252 -21.939 -9.507 1.00 94.75 63 GLN A O 1
ATOM 511 N N . GLY A 1 64 ? 15.374 -20.934 -8.796 1.00 91.88 64 GLY A N 1
ATOM 512 C CA . GLY A 1 64 ? 15.001 -21.940 -7.799 1.00 91.88 64 GLY A CA 1
ATOM 513 C C . GLY A 1 64 ? 15.682 -21.761 -6.439 1.00 91.88 64 GLY A C 1
ATOM 514 O O . GLY A 1 64 ? 15.631 -22.679 -5.627 1.00 91.88 64 GLY A O 1
ATOM 515 N N . GLY A 1 65 ? 16.330 -20.616 -6.205 1.00 91.62 65 GLY A N 1
ATOM 516 C CA . GLY A 1 65 ? 16.935 -20.245 -4.927 1.00 91.62 65 GLY A CA 1
ATOM 517 C C . GLY A 1 65 ? 16.033 -19.350 -4.074 1.00 91.62 65 GLY A C 1
ATOM 518 O O . GLY A 1 65 ? 14.927 -18.964 -4.463 1.00 91.62 65 GLY A O 1
ATOM 519 N N . SER A 1 66 ? 16.532 -18.971 -2.899 1.00 92.50 66 SER A N 1
ATOM 520 C CA . SER A 1 66 ? 15.804 -18.093 -1.978 1.00 92.50 66 SER A CA 1
ATOM 521 C C . SER A 1 66 ? 16.020 -16.610 -2.322 1.00 92.50 66 SER A C 1
ATOM 523 O O . SER A 1 66 ? 17.154 -16.202 -2.582 1.00 92.50 66 SER A O 1
ATOM 525 N N . PRO A 1 67 ? 15.000 -15.728 -2.231 1.00 93.06 67 PRO A N 1
ATOM 526 C CA . PRO A 1 67 ? 15.194 -14.288 -2.446 1.00 93.06 67 PRO A CA 1
ATOM 527 C C . PRO A 1 67 ? 16.160 -13.660 -1.427 1.00 93.06 67 PRO A C 1
ATOM 529 O O . PRO A 1 67 ? 16.732 -12.601 -1.687 1.00 93.06 67 PRO A O 1
ATOM 532 N N . TYR A 1 68 ? 16.365 -14.313 -0.277 1.00 92.56 68 TYR A N 1
ATOM 533 C CA . TYR A 1 68 ? 17.308 -13.890 0.758 1.00 92.56 68 TYR A CA 1
ATOM 534 C C . TYR A 1 68 ? 18.779 -14.146 0.409 1.00 92.56 68 TYR A C 1
ATOM 536 O O . TYR A 1 68 ? 19.657 -13.603 1.077 1.00 92.56 68 TYR A O 1
ATOM 544 N N . GLU A 1 69 ? 19.069 -14.915 -0.643 1.00 91.69 69 GLU A N 1
ATOM 545 C CA . GLU A 1 69 ? 20.435 -15.069 -1.162 1.00 91.69 69 GLU A CA 1
ATOM 546 C C . GLU A 1 69 ? 20.973 -13.759 -1.747 1.00 91.69 69 GLU A C 1
ATOM 548 O O . GLU A 1 69 ? 22.184 -13.519 -1.763 1.00 91.69 69 GLU A O 1
ATOM 553 N N . ARG A 1 70 ? 20.075 -12.862 -2.171 1.00 92.62 70 ARG A N 1
ATOM 554 C CA . ARG A 1 70 ? 20.444 -11.519 -2.598 1.00 92.62 70 ARG A CA 1
ATOM 555 C C . ARG A 1 70 ? 20.937 -10.719 -1.393 1.00 92.62 70 ARG A C 1
ATOM 557 O O . ARG A 1 70 ? 20.174 -10.363 -0.492 1.00 92.62 70 ARG A O 1
ATOM 564 N N . HIS A 1 71 ? 22.216 -10.349 -1.410 1.00 90.06 71 HIS A N 1
ATOM 565 C CA . HIS A 1 71 ? 22.834 -9.568 -0.338 1.00 90.06 71 HIS A CA 1
ATOM 566 C C . HIS A 1 71 ? 22.040 -8.287 -0.038 1.00 90.06 71 HIS A C 1
ATOM 568 O O . HIS A 1 71 ? 21.681 -7.557 -0.956 1.00 90.06 71 HIS A O 1
ATOM 574 N N . THR A 1 72 ? 21.798 -7.970 1.239 1.00 90.81 72 THR A N 1
ATOM 575 C CA . THR A 1 72 ? 20.980 -6.831 1.728 1.00 90.81 72 THR A CA 1
ATOM 576 C C . THR A 1 72 ? 19.482 -6.876 1.385 1.00 90.81 72 THR A C 1
ATOM 578 O O . THR A 1 72 ? 18.791 -5.866 1.531 1.00 90.81 72 THR A O 1
ATOM 581 N N . TYR A 1 73 ? 18.940 -8.010 0.928 1.00 92.31 73 TYR A N 1
ATOM 582 C CA . TYR A 1 73 ? 17.489 -8.163 0.806 1.00 92.31 73 TYR A CA 1
ATOM 583 C C . TYR A 1 73 ? 16.832 -8.202 2.194 1.00 92.31 73 TYR A C 1
ATOM 585 O O . TYR A 1 73 ? 17.130 -9.063 3.015 1.00 92.31 73 TYR A O 1
ATOM 593 N N . ARG A 1 74 ? 15.946 -7.239 2.465 1.00 91.25 74 ARG A N 1
ATOM 594 C CA . ARG A 1 74 ? 15.283 -7.044 3.773 1.00 91.25 74 ARG A CA 1
ATOM 595 C C . ARG A 1 74 ? 13.758 -6.984 3.685 1.00 91.25 74 ARG A C 1
ATOM 597 O O . ARG A 1 74 ? 13.094 -6.563 4.629 1.00 91.25 74 ARG A O 1
ATOM 604 N N . TYR A 1 75 ? 13.224 -7.305 2.515 1.00 92.25 75 TYR A N 1
ATOM 605 C CA . TYR A 1 75 ? 11.808 -7.171 2.208 1.00 92.25 75 TYR A CA 1
ATOM 606 C C . TYR A 1 75 ? 11.120 -8.523 2.318 1.00 92.25 75 TYR A C 1
ATOM 608 O O . TYR A 1 75 ? 11.764 -9.566 2.431 1.00 92.25 75 TYR A O 1
ATOM 616 N N . SER A 1 76 ? 9.794 -8.497 2.301 1.00 92.62 76 SER A N 1
ATOM 617 C CA . SER A 1 76 ? 9.019 -9.724 2.237 1.00 92.62 76 SER A CA 1
ATOM 618 C C . SER A 1 76 ? 9.283 -10.451 0.912 1.00 92.62 76 SER A C 1
ATOM 620 O O . SER A 1 76 ? 9.137 -9.813 -0.134 1.00 92.62 76 SER A O 1
ATOM 622 N N . PRO A 1 77 ? 9.570 -11.768 0.928 1.00 93.56 77 PRO A N 1
ATOM 623 C CA . PRO A 1 77 ? 9.745 -12.595 -0.267 1.00 93.56 77 PRO A CA 1
ATOM 624 C C . PRO A 1 77 ? 8.623 -12.415 -1.287 1.00 93.56 77 PRO A C 1
ATOM 626 O O . PRO A 1 77 ? 8.882 -12.381 -2.485 1.00 93.56 77 PRO A O 1
ATOM 629 N N . LEU A 1 78 ? 7.390 -12.185 -0.819 1.00 94.25 78 LEU A N 1
ATOM 630 C CA . LEU A 1 78 ? 6.233 -11.870 -1.659 1.00 94.25 78 LEU A CA 1
ATOM 631 C C . LEU A 1 78 ? 6.517 -10.778 -2.692 1.00 94.25 78 LEU A C 1
ATOM 633 O O . LEU A 1 78 ? 6.084 -10.896 -3.832 1.00 94.25 78 LEU A O 1
ATOM 637 N N . VAL A 1 79 ? 7.250 -9.729 -2.316 1.00 94.88 79 VAL A N 1
ATOM 638 C CA . VAL A 1 79 ? 7.572 -8.625 -3.227 1.00 94.88 79 VAL A CA 1
ATOM 639 C C . VAL A 1 79 ? 8.505 -9.099 -4.345 1.00 94.88 79 VAL A C 1
ATOM 641 O O . VAL A 1 79 ? 8.302 -8.717 -5.492 1.00 94.88 79 VAL A O 1
ATOM 644 N N . ALA A 1 80 ? 9.470 -9.980 -4.051 1.00 95.12 80 ALA A N 1
ATOM 645 C CA . ALA A 1 80 ? 10.312 -10.586 -5.086 1.00 95.12 80 ALA A CA 1
ATOM 646 C C . ALA A 1 80 ? 9.484 -11.456 -6.046 1.00 95.12 80 ALA A C 1
ATOM 648 O O . ALA A 1 80 ? 9.603 -11.306 -7.259 1.00 95.12 80 ALA A O 1
ATOM 649 N N . TYR A 1 81 ? 8.579 -12.293 -5.527 1.00 94.56 81 TYR A N 1
ATOM 650 C CA . TYR A 1 81 ? 7.689 -13.109 -6.364 1.00 94.56 81 TYR A CA 1
ATOM 651 C C . TYR A 1 81 ? 6.773 -12.253 -7.259 1.00 94.56 81 TYR A C 1
ATOM 653 O O . TYR A 1 81 ? 6.602 -12.563 -8.436 1.00 94.56 81 TYR A O 1
ATOM 661 N N . LEU A 1 82 ? 6.230 -11.142 -6.745 1.00 95.25 82 LEU A N 1
ATOM 662 C CA . LEU A 1 82 ? 5.439 -10.192 -7.543 1.00 95.25 82 LEU A CA 1
ATOM 663 C C . LEU A 1 82 ? 6.256 -9.529 -8.664 1.00 95.25 82 LEU A C 1
ATOM 665 O O . LEU A 1 82 ? 5.690 -9.133 -9.683 1.00 95.25 82 LEU A O 1
ATOM 669 N N . CYS A 1 83 ? 7.574 -9.423 -8.492 1.00 96.38 83 CYS A N 1
ATOM 670 C CA . CYS A 1 83 ? 8.499 -8.876 -9.478 1.00 96.38 83 CYS A CA 1
ATOM 671 C C . CYS A 1 83 ? 9.058 -9.921 -10.458 1.00 96.38 83 CYS A C 1
ATOM 673 O O . CYS A 1 83 ? 9.800 -9.532 -11.355 1.00 96.38 83 CYS A O 1
ATOM 675 N N . LEU A 1 84 ? 8.692 -11.207 -10.370 1.00 96.25 84 LEU A N 1
ATOM 676 C CA . LEU A 1 84 ? 9.139 -12.229 -11.333 1.00 96.25 84 LEU A CA 1
ATOM 677 C C . LEU A 1 84 ? 8.898 -11.845 -12.805 1.00 96.25 84 LEU A C 1
ATOM 679 O O . LEU A 1 84 ? 9.814 -12.024 -13.611 1.00 96.25 84 LEU A O 1
ATOM 683 N N . PRO A 1 85 ? 7.748 -11.249 -13.190 1.00 96.56 85 PRO A N 1
ATOM 684 C CA . PRO A 1 85 ? 7.526 -10.852 -14.579 1.00 96.56 85 PRO A CA 1
ATOM 685 C C . PRO A 1 85 ? 8.490 -9.772 -15.090 1.00 96.56 85 PRO A C 1
ATOM 687 O O . PRO A 1 85 ? 8.634 -9.629 -16.305 1.00 96.56 85 PRO A O 1
ATOM 690 N N . ASN A 1 86 ? 9.209 -9.065 -14.203 1.00 95.88 86 ASN A N 1
ATOM 691 C CA . ASN A 1 86 ? 10.274 -8.141 -14.606 1.00 95.88 86 ASN A CA 1
ATOM 692 C C . ASN A 1 86 ? 11.339 -8.842 -15.457 1.00 95.88 86 ASN A C 1
ATOM 694 O O . ASN A 1 86 ? 11.875 -8.253 -16.393 1.00 95.88 86 ASN A O 1
ATOM 698 N N . LEU A 1 87 ? 11.613 -10.110 -15.145 1.00 95.06 87 LEU A N 1
ATOM 699 C CA . LEU A 1 87 ? 12.633 -10.933 -15.793 1.00 95.06 87 LEU A CA 1
ATOM 700 C C . LEU A 1 87 ? 12.104 -11.664 -17.034 1.00 95.06 87 LEU A C 1
ATOM 702 O O . LEU A 1 87 ? 12.888 -12.150 -17.842 1.00 95.06 87 LEU A O 1
ATOM 706 N N . LEU A 1 88 ? 10.780 -11.710 -17.220 1.00 93.25 88 LEU A N 1
ATOM 707 C CA . LEU A 1 88 ? 10.108 -12.417 -18.317 1.00 93.25 88 LEU A CA 1
ATOM 708 C C . LEU A 1 88 ? 9.841 -11.517 -19.538 1.00 93.25 88 LEU A C 1
ATOM 710 O O . LEU A 1 88 ? 8.949 -11.792 -20.336 1.00 93.25 88 LEU A O 1
ATOM 714 N N . GLY A 1 89 ? 10.601 -10.428 -19.683 1.00 88.50 89 GLY A N 1
ATOM 715 C CA . GLY A 1 89 ? 10.497 -9.502 -20.816 1.00 88.50 89 GLY A CA 1
ATOM 716 C C . GLY A 1 89 ? 9.693 -8.226 -20.548 1.00 88.50 89 GLY A C 1
ATOM 717 O O . GLY A 1 89 ? 9.465 -7.455 -21.477 1.00 88.50 89 GLY A O 1
ATOM 718 N N . CYS A 1 90 ? 9.283 -7.957 -19.303 1.00 91.44 90 CYS A N 1
ATOM 719 C CA . CYS A 1 90 ? 8.589 -6.718 -18.926 1.00 91.44 90 CYS A CA 1
ATOM 720 C C . CYS A 1 90 ? 9.273 -6.016 -17.736 1.00 91.44 90 CYS A C 1
ATOM 722 O O . CYS A 1 90 ? 8.719 -6.020 -16.639 1.00 91.44 90 CYS A O 1
ATOM 724 N N . PRO A 1 91 ? 10.433 -5.351 -17.919 1.00 90.88 91 PRO A N 1
ATOM 725 C CA . PRO A 1 91 ? 11.262 -4.827 -16.820 1.00 90.88 91 PRO A CA 1
ATOM 726 C C . PRO A 1 91 ? 10.554 -3.828 -15.896 1.00 90.88 91 PRO A C 1
ATOM 728 O O . PRO A 1 91 ? 10.916 -3.688 -14.729 1.00 90.88 91 PRO A O 1
ATOM 731 N N . PHE A 1 92 ? 9.539 -3.130 -16.408 1.00 92.62 92 PHE A N 1
ATOM 732 C CA . PHE A 1 92 ? 8.750 -2.130 -15.686 1.00 92.62 92 PHE A CA 1
ATOM 733 C C . PHE A 1 92 ? 7.486 -2.708 -15.024 1.00 92.62 92 PHE A C 1
ATOM 735 O O . PHE A 1 92 ? 6.730 -1.951 -14.412 1.00 92.62 92 PHE A O 1
ATOM 742 N N . PHE A 1 93 ? 7.230 -4.019 -15.144 1.00 95.81 93 PHE A N 1
ATOM 743 C CA . PHE A 1 93 ? 5.989 -4.646 -14.681 1.00 95.81 93 PHE A CA 1
ATOM 744 C C . PHE A 1 93 ? 5.718 -4.372 -13.202 1.00 95.81 93 PHE A C 1
ATOM 746 O O . PHE A 1 93 ? 4.616 -3.956 -12.855 1.00 95.81 93 PHE A O 1
ATOM 753 N N . GLY A 1 94 ? 6.714 -4.537 -12.330 1.00 95.88 94 GLY A N 1
ATOM 754 C CA . GLY A 1 94 ? 6.544 -4.269 -10.906 1.00 95.88 94 GLY A CA 1
ATOM 755 C C . GLY A 1 94 ? 6.200 -2.800 -10.624 1.00 95.88 94 GLY A C 1
ATOM 756 O O . GLY A 1 94 ? 5.305 -2.536 -9.828 1.00 95.88 94 GLY A O 1
ATOM 757 N N . LYS A 1 95 ? 6.817 -1.837 -11.330 1.00 96.69 95 LYS A N 1
ATOM 758 C CA . LYS A 1 95 ? 6.465 -0.408 -11.193 1.00 96.69 95 LYS A CA 1
ATOM 759 C C . LYS A 1 95 ? 5.014 -0.159 -11.598 1.00 96.69 95 LYS A C 1
ATOM 761 O O . LYS A 1 95 ? 4.272 0.510 -10.885 1.00 96.69 95 LYS A O 1
ATOM 766 N N . PHE A 1 96 ? 4.600 -0.743 -12.722 1.00 96.94 96 PHE A N 1
ATOM 767 C CA . PHE A 1 96 ? 3.221 -0.667 -13.192 1.00 96.94 96 PHE A CA 1
ATOM 768 C C . PHE A 1 96 ? 2.247 -1.275 -12.173 1.00 96.94 96 PHE A C 1
ATOM 770 O O . PHE A 1 96 ? 1.260 -0.636 -11.814 1.00 96.94 96 PHE A O 1
ATOM 777 N N . LEU A 1 97 ? 2.563 -2.456 -11.635 1.00 97.25 97 LEU A N 1
ATOM 778 C CA . LEU A 1 97 ? 1.778 -3.119 -10.597 1.00 97.25 97 LEU A CA 1
ATOM 779 C C . LEU A 1 97 ? 1.635 -2.242 -9.345 1.00 97.25 97 LEU A C 1
ATOM 781 O O . LEU A 1 97 ? 0.528 -2.103 -8.824 1.00 97.25 97 LEU A O 1
ATOM 785 N N . PHE A 1 98 ? 2.716 -1.611 -8.879 1.00 96.75 98 PHE A N 1
ATOM 786 C CA . PHE A 1 98 ? 2.671 -0.718 -7.719 1.00 96.75 98 PHE A CA 1
ATOM 787 C C . PHE A 1 98 ? 1.837 0.539 -7.990 1.00 96.75 98 PHE A C 1
ATOM 789 O O . PHE A 1 98 ? 1.061 0.941 -7.123 1.00 96.75 98 PHE A O 1
ATOM 796 N N . CYS A 1 99 ? 1.895 1.110 -9.198 1.00 97.25 99 CYS A N 1
ATOM 797 C CA . CYS A 1 99 ? 0.979 2.176 -9.613 1.00 97.25 99 CYS A CA 1
ATOM 798 C C . CYS A 1 99 ? -0.488 1.713 -9.643 1.00 97.25 99 CYS A C 1
ATOM 800 O O . CYS A 1 99 ? -1.371 2.462 -9.226 1.00 97.25 99 CYS A O 1
ATOM 802 N N . CYS A 1 100 ? -0.773 0.487 -10.093 1.00 97.06 100 CYS A N 1
ATOM 803 C CA . CYS A 1 100 ? -2.128 -0.070 -10.059 1.00 97.06 100 CYS A CA 1
ATOM 804 C C . CYS A 1 100 ? -2.637 -0.260 -8.624 1.00 97.06 100 CYS A C 1
ATOM 806 O O . CYS A 1 100 ? -3.781 0.087 -8.333 1.00 97.06 100 CYS A O 1
ATOM 808 N N . MET A 1 101 ? -1.798 -0.772 -7.716 1.00 97.12 101 MET A N 1
ATOM 809 C CA . MET A 1 101 ? -2.134 -0.898 -6.291 1.00 97.12 101 MET A CA 1
ATOM 810 C C . MET A 1 101 ? -2.397 0.468 -5.653 1.00 97.12 101 MET A C 1
ATOM 812 O O . MET A 1 101 ? -3.359 0.626 -4.904 1.00 97.12 101 MET A O 1
ATOM 816 N N . ASP A 1 102 ? -1.584 1.466 -5.992 1.00 96.00 102 ASP A N 1
ATOM 817 C CA . ASP A 1 102 ? -1.759 2.846 -5.549 1.00 96.00 102 ASP A CA 1
ATOM 818 C C . ASP A 1 102 ? -3.089 3.458 -6.029 1.00 96.00 102 ASP A C 1
ATOM 820 O O . ASP A 1 102 ? -3.817 4.089 -5.262 1.00 96.00 102 ASP A O 1
ATOM 824 N N . MET A 1 103 ? -3.480 3.202 -7.278 1.00 96.00 103 MET A N 1
ATOM 825 C CA . MET A 1 103 ? -4.801 3.599 -7.773 1.00 96.00 103 MET A CA 1
ATOM 826 C C . MET A 1 103 ? -5.943 2.834 -7.089 1.00 96.00 103 MET A C 1
ATOM 828 O O . MET A 1 103 ? -6.994 3.416 -6.815 1.00 96.00 103 MET A O 1
ATOM 832 N N . ALA A 1 104 ? -5.750 1.551 -6.774 1.00 96.38 104 ALA A N 1
ATOM 833 C CA . ALA A 1 104 ? -6.736 0.753 -6.048 1.00 96.38 104 ALA A CA 1
ATOM 834 C C . ALA A 1 104 ? -6.962 1.273 -4.617 1.00 96.38 104 ALA A C 1
ATOM 836 O O . ALA A 1 104 ? -8.091 1.233 -4.127 1.00 96.38 104 ALA A O 1
ATOM 837 N N . ILE A 1 105 ? -5.928 1.823 -3.968 1.00 95.75 105 ILE A N 1
ATOM 838 C CA . ILE A 1 105 ? -6.067 2.516 -2.679 1.00 95.75 105 ILE A CA 1
ATOM 839 C C . ILE A 1 105 ? -7.059 3.674 -2.793 1.00 95.75 105 ILE A C 1
ATOM 841 O O . ILE A 1 105 ? -7.969 3.765 -1.972 1.00 95.75 105 ILE A O 1
ATOM 845 N N . ALA A 1 106 ? -6.939 4.519 -3.819 1.00 93.81 106 ALA A N 1
ATOM 846 C CA . ALA A 1 106 ? -7.867 5.632 -4.015 1.00 93.81 106 ALA A CA 1
ATOM 847 C C . ALA A 1 106 ? -9.320 5.158 -4.194 1.00 93.81 106 ALA A C 1
ATOM 849 O O . ALA A 1 106 ? -10.228 5.741 -3.607 1.00 93.81 106 ALA A O 1
ATOM 850 N N . VAL A 1 107 ? -9.539 4.062 -4.931 1.00 91.62 107 VAL A N 1
ATOM 851 C CA . VAL A 1 107 ? -10.872 3.444 -5.065 1.00 91.62 107 VAL A CA 1
ATOM 852 C C . VAL A 1 107 ? -11.399 2.958 -3.711 1.00 91.62 107 VAL A C 1
ATOM 854 O O . VAL A 1 107 ? -12.577 3.127 -3.404 1.00 91.62 107 VAL A O 1
ATOM 857 N N . LEU A 1 108 ? -10.546 2.364 -2.871 1.00 91.75 108 LEU A N 1
ATOM 858 C CA . LEU A 1 108 ? -10.960 1.939 -1.533 1.00 91.75 108 LEU A CA 1
ATOM 859 C C . LEU A 1 108 ? -11.276 3.117 -0.614 1.00 91.75 108 LEU A C 1
ATOM 861 O O . LEU A 1 108 ? -12.221 3.012 0.164 1.00 91.75 108 LEU A O 1
ATOM 865 N N . ILE A 1 109 ? -10.522 4.214 -0.691 1.00 90.44 109 ILE A N 1
ATOM 866 C CA . ILE A 1 109 ? -10.805 5.433 0.079 1.00 90.44 109 ILE A CA 1
ATOM 867 C C . ILE A 1 109 ? -12.200 5.964 -0.279 1.00 90.44 109 ILE A C 1
ATOM 869 O O . ILE A 1 109 ? -12.984 6.250 0.626 1.00 90.44 109 ILE A O 1
ATOM 873 N N . GLU A 1 110 ? -12.534 6.012 -1.572 1.00 86.69 110 GLU A N 1
ATOM 874 C CA . GLU A 1 110 ? -13.854 6.422 -2.070 1.00 86.69 110 GLU A CA 1
ATOM 875 C C . GLU A 1 110 ? -14.965 5.517 -1.518 1.00 86.69 110 GLU A C 1
ATOM 877 O O . GLU A 1 110 ? -15.864 5.980 -0.815 1.00 86.69 110 GLU A O 1
ATOM 882 N N . ASN A 1 111 ? -14.849 4.206 -1.755 1.00 85.00 111 ASN A N 1
ATOM 883 C CA . ASN A 1 111 ? -15.867 3.222 -1.380 1.00 85.00 111 ASN A CA 1
ATOM 884 C C . ASN A 1 111 ? -16.085 3.150 0.140 1.00 85.00 111 ASN A C 1
ATOM 886 O O . ASN A 1 111 ? -17.200 2.937 0.617 1.00 85.00 111 ASN A O 1
ATOM 890 N N . GLN A 1 112 ? -15.014 3.290 0.929 1.00 82.00 112 GLN A N 1
ATOM 891 C CA . GLN A 1 112 ? -15.110 3.289 2.390 1.00 82.00 112 GLN A CA 1
ATOM 892 C C . GLN A 1 112 ? -15.735 4.569 2.936 1.00 82.00 112 GLN A C 1
ATOM 894 O O . GLN A 1 112 ? -16.402 4.514 3.975 1.00 82.00 112 GLN A O 1
ATOM 899 N N . GLY A 1 113 ? -15.510 5.693 2.252 1.00 73.88 113 GLY A N 1
ATOM 900 C CA . GLY A 1 113 ? -16.241 6.929 2.476 1.00 73.88 113 GLY A CA 1
ATOM 901 C C . GLY A 1 113 ? -17.733 6.668 2.337 1.00 73.88 113 GLY A C 1
ATOM 902 O O . GLY A 1 113 ? -18.451 6.748 3.323 1.00 73.88 113 GLY A O 1
ATOM 903 N N . GLU A 1 114 ? -18.190 6.223 1.171 1.00 68.88 114 GLU A N 1
ATOM 904 C CA . GLU A 1 114 ? -19.617 5.973 0.924 1.00 68.88 114 GLU A CA 1
ATOM 905 C C . GLU A 1 114 ? -20.252 5.008 1.948 1.00 68.88 114 GLU A C 1
ATOM 907 O O . GLU A 1 114 ? -21.307 5.299 2.520 1.00 68.88 114 GLU A O 1
ATOM 912 N N . ALA A 1 115 ? -19.581 3.891 2.254 1.00 68.00 115 ALA A N 1
ATOM 913 C CA . ALA A 1 115 ? -20.100 2.875 3.172 1.00 68.00 115 ALA A CA 1
ATOM 914 C C . ALA A 1 115 ? -20.245 3.367 4.624 1.00 68.00 115 ALA A C 1
ATOM 916 O O . ALA A 1 115 ? -21.213 3.022 5.303 1.00 68.00 115 ALA A O 1
ATOM 917 N N . SER A 1 116 ? -19.296 4.172 5.115 1.00 64.31 116 SER A N 1
ATOM 918 C CA . SER A 1 116 ? -19.314 4.644 6.509 1.00 64.31 116 SER A CA 1
ATOM 919 C C . SER A 1 116 ? -20.474 5.608 6.769 1.00 64.31 116 SER A C 1
ATOM 921 O O . SER A 1 116 ? -21.034 5.606 7.859 1.00 64.31 116 SER A O 1
ATOM 923 N N . PHE A 1 117 ? -20.869 6.401 5.771 1.00 61.75 117 PHE A N 1
ATOM 924 C CA . PHE A 1 117 ? -21.968 7.359 5.911 1.00 61.75 117 PHE A CA 1
ATOM 925 C C . PHE A 1 117 ? -23.344 6.724 5.685 1.00 61.75 117 PHE A C 1
ATOM 927 O O . PHE A 1 117 ? -24.304 7.123 6.343 1.00 61.75 117 PHE A O 1
ATOM 934 N N . GLY A 1 118 ? -23.443 5.694 4.834 1.00 57.09 118 GLY A N 1
ATOM 935 C CA . GLY A 1 118 ? -24.666 4.892 4.718 1.00 57.09 118 GLY A CA 1
ATOM 936 C C . GLY A 1 118 ? -25.092 4.284 6.060 1.00 57.09 118 GLY A C 1
ATOM 937 O O . GLY A 1 118 ? -26.265 4.353 6.420 1.00 57.09 118 GLY A O 1
ATOM 938 N N . ALA A 1 119 ? -24.126 3.785 6.840 1.00 56.91 119 ALA A N 1
ATOM 939 C CA . ALA A 1 119 ? -24.371 3.215 8.165 1.00 56.91 119 ALA A CA 1
ATOM 940 C C . ALA A 1 119 ? -24.864 4.255 9.195 1.00 56.91 119 ALA A C 1
ATOM 942 O O . ALA A 1 119 ? -25.813 3.984 9.928 1.00 56.91 119 ALA A O 1
ATOM 943 N N . VAL A 1 120 ? -24.281 5.463 9.213 1.00 57.75 120 VAL A N 1
ATOM 944 C CA . VAL A 1 120 ? -24.706 6.553 10.120 1.00 57.75 120 VAL A CA 1
ATOM 945 C C . VAL A 1 120 ? -26.159 6.962 9.851 1.00 57.75 120 VAL A C 1
ATOM 947 O O . VAL A 1 120 ? -26.941 7.130 10.785 1.00 57.75 120 VAL A O 1
ATOM 950 N N . GLY A 1 121 ? -26.555 7.050 8.576 1.00 51.62 121 GLY A N 1
ATOM 951 C CA . GLY A 1 121 ? -27.927 7.399 8.195 1.00 51.62 121 GLY A CA 1
ATOM 952 C C . GLY A 1 121 ? -28.977 6.346 8.578 1.00 51.62 121 GLY A C 1
ATOM 953 O O . GLY A 1 121 ? -30.148 6.686 8.761 1.00 51.62 121 GLY A O 1
ATOM 954 N N . GLU A 1 122 ? -28.596 5.073 8.708 1.00 56.31 122 GLU A N 1
ATOM 955 C CA . GLU A 1 122 ? -29.486 4.007 9.191 1.00 56.31 122 GLU A CA 1
ATOM 956 C C . GLU A 1 122 ? -29.604 3.995 10.721 1.00 56.31 122 GLU A C 1
ATOM 958 O O . GLU A 1 122 ? -30.706 3.826 11.250 1.00 56.31 122 GLU A O 1
ATOM 963 N N . GLU A 1 123 ? -28.502 4.236 11.432 1.00 55.38 123 GLU A N 1
ATOM 964 C CA . GLU A 1 123 ? -28.455 4.273 12.898 1.00 55.38 123 GLU A CA 1
ATOM 965 C C . GLU A 1 123 ? -29.266 5.457 13.465 1.00 55.38 123 GLU A C 1
ATOM 967 O O . GLU A 1 123 ? -30.028 5.313 14.432 1.00 55.38 123 GLU A O 1
ATOM 972 N N . GLU A 1 124 ? -29.205 6.613 12.797 1.00 54.03 124 GLU A N 1
ATOM 973 C CA . GLU A 1 124 ? -29.990 7.801 13.144 1.00 54.03 124 GLU A CA 1
ATOM 974 C C . GLU A 1 124 ? -31.498 7.570 12.914 1.00 54.03 124 GLU A C 1
ATOM 976 O O . GLU A 1 124 ? -32.320 7.871 13.784 1.00 54.03 124 GLU A O 1
ATOM 981 N N . LYS A 1 125 ? -31.877 6.915 11.804 1.00 49.09 125 LYS A N 1
ATOM 982 C CA . LYS A 1 125 ? -33.272 6.516 11.519 1.00 49.09 125 LYS A CA 1
ATOM 983 C C . LYS A 1 125 ? -33.801 5.466 12.499 1.00 49.09 125 LYS A C 1
ATOM 985 O O . LYS A 1 125 ? -34.975 5.525 12.875 1.00 49.09 125 LYS A O 1
ATOM 990 N N . GLY A 1 126 ? -32.965 4.516 12.919 1.00 49.03 126 GLY A N 1
ATOM 991 C CA . GLY A 1 126 ? -33.304 3.508 13.928 1.00 49.03 126 GLY A CA 1
ATOM 992 C C . GLY A 1 126 ? -33.572 4.132 15.299 1.00 49.03 126 GLY A C 1
ATOM 993 O O . GLY A 1 126 ? -34.587 3.836 15.932 1.00 49.03 126 GLY A O 1
ATOM 994 N N . THR A 1 127 ? -32.723 5.075 15.709 1.00 54.84 127 THR A N 1
ATOM 995 C CA . THR A 1 127 ? -32.865 5.818 16.971 1.00 54.84 127 THR A CA 1
ATOM 996 C C . THR A 1 127 ? -34.101 6.726 16.964 1.00 54.84 127 THR A C 1
ATOM 998 O O . THR A 1 127 ? -34.821 6.808 17.963 1.00 54.84 127 THR A O 1
ATOM 1001 N N . LEU A 1 128 ? -34.404 7.362 15.826 1.00 51.62 128 LEU A N 1
ATOM 1002 C CA . LEU A 1 128 ? -35.598 8.196 15.663 1.00 51.62 128 LEU A CA 1
ATOM 1003 C C . LEU A 1 128 ? -36.891 7.361 15.684 1.00 51.62 128 LEU A C 1
ATOM 1005 O O . LEU A 1 128 ? -37.860 7.749 16.337 1.00 51.62 128 LEU A O 1
ATOM 1009 N N . ARG A 1 129 ? -36.898 6.177 15.047 1.00 48.88 129 ARG A N 1
ATOM 1010 C CA . ARG A 1 129 ? -38.023 5.224 15.117 1.00 48.88 129 ARG A CA 1
ATOM 1011 C C . ARG A 1 129 ? -38.265 4.720 16.535 1.00 48.88 129 ARG A C 1
ATOM 1013 O O . ARG A 1 129 ? -39.418 4.690 16.954 1.00 48.88 129 ARG A O 1
ATOM 1020 N N . LEU A 1 130 ? -37.205 4.378 17.272 1.00 51.41 130 LEU A N 1
ATOM 1021 C CA . LEU A 1 130 ? -37.305 3.932 18.665 1.00 51.41 130 LEU A CA 1
ATOM 1022 C C . LEU A 1 130 ? -37.873 5.031 19.574 1.00 51.41 130 LEU A C 1
ATOM 1024 O O . LEU A 1 130 ? -38.800 4.765 20.339 1.00 51.41 130 LEU A O 1
ATOM 1028 N N . ARG A 1 131 ? -37.412 6.282 19.421 1.00 45.31 131 ARG A N 1
ATOM 1029 C CA . ARG A 1 131 ? -37.979 7.441 20.136 1.00 45.31 131 ARG A CA 1
ATOM 1030 C C . ARG A 1 131 ? -39.457 7.668 19.815 1.00 45.31 131 ARG A C 1
ATOM 1032 O O . ARG A 1 131 ? -40.241 7.924 20.726 1.00 45.31 131 ARG A O 1
ATOM 1039 N N . HIS A 1 132 ? -39.859 7.512 18.554 1.00 50.72 132 HIS A N 1
ATOM 1040 C CA . HIS A 1 132 ? -41.256 7.679 18.152 1.00 50.72 132 HIS A CA 1
ATOM 1041 C C . HIS A 1 132 ? -42.150 6.542 18.682 1.00 50.72 132 HIS A C 1
ATOM 1043 O O . HIS A 1 132 ? -43.282 6.790 19.102 1.00 50.72 132 HIS A O 1
ATOM 1049 N N . THR A 1 133 ? -41.661 5.297 18.733 1.00 52.81 133 THR A N 1
ATOM 1050 C CA . THR A 1 133 ? -42.392 4.177 19.355 1.00 52.81 133 THR A CA 1
ATOM 1051 C C . THR A 1 133 ? -42.510 4.317 20.873 1.00 52.81 133 THR A C 1
ATOM 1053 O O . THR A 1 133 ? -43.561 3.979 21.425 1.00 52.81 133 THR A O 1
ATOM 1056 N N . ASP A 1 134 ? -41.502 4.885 21.542 1.00 49.16 134 ASP A N 1
ATOM 1057 C CA . ASP A 1 134 ? -41.536 5.146 22.986 1.00 49.16 134 ASP A CA 1
ATOM 1058 C C . ASP A 1 134 ? -42.494 6.294 23.344 1.00 49.16 134 ASP A C 1
ATOM 1060 O O . ASP A 1 134 ? -43.265 6.187 24.298 1.00 49.16 134 ASP A O 1
ATOM 1064 N N . GLU A 1 135 ? -42.550 7.363 22.540 1.00 51.03 135 GLU A N 1
ATOM 1065 C CA . GLU A 1 135 ? -43.542 8.436 22.716 1.00 51.03 135 GLU A CA 1
ATOM 1066 C C . GLU A 1 135 ? -44.975 7.973 22.438 1.00 51.03 135 GLU A C 1
ATOM 1068 O O . GLU A 1 135 ? -45.903 8.366 23.149 1.00 51.03 135 GLU A O 1
ATOM 1073 N N . THR A 1 136 ? -45.176 7.109 21.438 1.00 48.56 136 THR A N 1
ATOM 1074 C CA . THR A 1 136 ? -46.507 6.558 21.128 1.00 48.56 136 THR A CA 1
ATOM 1075 C C . THR A 1 136 ? -46.980 5.604 22.233 1.00 48.56 136 THR A C 1
ATOM 1077 O O . THR A 1 136 ? -48.173 5.556 22.542 1.00 48.56 136 THR A O 1
ATOM 1080 N N . SER A 1 137 ? -46.049 4.897 22.882 1.00 48.16 137 SER A N 1
ATOM 1081 C CA . SER A 1 137 ? -46.320 4.028 24.034 1.00 48.16 137 SER A CA 1
ATOM 1082 C C . SER A 1 137 ? -46.560 4.834 25.321 1.00 48.16 137 SER A C 1
ATOM 1084 O O . SER A 1 137 ? -47.501 4.541 26.060 1.00 48.16 137 SER A O 1
ATOM 1086 N N . ARG A 1 138 ? -45.815 5.930 25.549 1.00 42.59 138 ARG A N 1
ATOM 1087 C CA . ARG A 1 138 ? -46.049 6.873 26.664 1.00 42.59 138 ARG A CA 1
ATOM 1088 C C . ARG A 1 138 ? -47.364 7.642 26.544 1.00 42.59 138 ARG A C 1
ATOM 1090 O O . ARG A 1 138 ? -48.043 7.827 27.551 1.00 42.59 138 ARG A O 1
ATOM 1097 N N . LYS A 1 139 ? -47.769 8.050 25.335 1.00 43.31 139 LYS A N 1
ATOM 1098 C CA . LYS A 1 139 ? -49.054 8.741 25.106 1.00 43.31 139 LYS A CA 1
ATOM 1099 C C . LYS A 1 139 ? -50.272 7.831 25.306 1.00 43.31 139 LYS A C 1
ATOM 1101 O O . LYS A 1 139 ? -51.329 8.336 25.664 1.00 43.31 139 LYS A O 1
ATOM 1106 N N . ARG A 1 140 ? -50.136 6.504 25.162 1.00 41.28 140 ARG A N 1
ATOM 1107 C CA . ARG A 1 140 ? -51.201 5.544 25.527 1.00 41.28 140 ARG A CA 1
ATOM 1108 C C . ARG A 1 140 ? -51.291 5.284 27.032 1.00 41.28 140 ARG A C 1
ATOM 1110 O O . ARG A 1 140 ? -52.379 4.999 27.517 1.00 41.28 140 ARG A O 1
ATOM 1117 N N . ALA A 1 141 ? -50.188 5.417 27.768 1.00 40.09 141 ALA A N 1
ATOM 1118 C CA . ALA A 1 141 ? -50.175 5.264 29.225 1.00 40.09 141 ALA A CA 1
ATOM 1119 C C . ALA A 1 141 ? -50.639 6.530 29.981 1.00 40.09 141 ALA A C 1
ATOM 1121 O O . ALA A 1 141 ? -51.098 6.429 31.114 1.00 40.09 141 ALA A O 1
ATOM 1122 N N . CYS A 1 142 ? -50.560 7.714 29.362 1.00 38.47 142 CYS A N 1
ATOM 1123 C CA . CYS A 1 142 ? -50.846 9.008 29.998 1.00 38.47 142 CYS A CA 1
ATOM 1124 C C . CYS A 1 142 ? -52.173 9.650 29.530 1.00 38.47 142 CYS A C 1
ATOM 1126 O O . CYS A 1 142 ? -52.267 10.864 29.370 1.00 38.47 142 CYS A O 1
ATOM 1128 N N . ALA A 1 143 ? -53.213 8.845 29.283 1.00 39.09 143 ALA A N 1
ATOM 1129 C CA . ALA A 1 143 ? -54.559 9.337 28.951 1.00 39.09 143 ALA A CA 1
ATOM 1130 C C . ALA A 1 143 ? -55.452 9.594 30.187 1.00 39.09 143 ALA A C 1
ATOM 1132 O O . ALA A 1 143 ? -56.638 9.881 30.039 1.00 39.09 143 ALA A O 1
ATOM 1133 N N . THR A 1 144 ? -54.894 9.550 31.402 1.00 41.03 144 THR A N 1
ATOM 1134 C CA . THR A 1 144 ? -55.638 9.804 32.645 1.00 41.03 144 THR A CA 1
ATOM 1135 C C . THR A 1 144 ? -54.861 10.751 33.550 1.00 41.03 144 THR A C 1
ATOM 1137 O O . THR A 1 144 ? -54.214 10.307 34.488 1.00 41.03 144 THR A O 1
ATOM 1140 N N . THR A 1 145 ? -54.874 12.051 33.242 1.00 31.39 145 THR A N 1
ATOM 1141 C CA . THR A 1 145 ? -54.996 13.190 34.186 1.00 31.39 145 THR A CA 1
ATOM 1142 C C . THR A 1 145 ? -54.622 14.498 33.483 1.00 31.39 145 THR A C 1
ATOM 1144 O O . THR A 1 145 ? -53.538 14.659 32.933 1.00 31.39 145 THR A O 1
ATOM 1147 N N . ARG A 1 146 ? -55.555 15.455 33.493 1.00 35.66 146 ARG A N 1
ATOM 1148 C CA . ARG A 1 146 ? -55.322 16.853 33.106 1.00 35.66 146 ARG A CA 1
ATOM 1149 C C . ARG A 1 146 ? -54.461 17.538 34.171 1.00 35.66 146 ARG A C 1
ATOM 1151 O O . ARG A 1 146 ? -54.847 17.505 35.334 1.00 35.66 146 ARG A O 1
ATOM 1158 N N . SER A 1 147 ? -53.418 18.264 33.771 1.00 26.08 147 SER A N 1
ATOM 1159 C CA . SER A 1 147 ? -53.073 19.544 34.405 1.00 26.08 147 SER A CA 1
ATOM 1160 C C . SER A 1 147 ? -52.178 20.402 33.508 1.00 26.08 147 SER A C 1
ATOM 1162 O O . SER A 1 147 ? -51.316 19.912 32.784 1.00 26.08 147 SER A O 1
ATOM 1164 N N . SER A 1 148 ? -52.465 21.692 33.570 1.00 33.75 148 SER A N 1
ATOM 1165 C CA . SER A 1 148 ? -52.018 22.822 32.771 1.00 33.75 148 SER A CA 1
ATOM 1166 C C . SER A 1 148 ? -50.571 23.242 33.058 1.00 33.75 148 SER A C 1
ATOM 1168 O O . SER A 1 148 ? -50.241 23.509 34.208 1.00 33.75 148 SER A O 1
ATOM 1170 N N . TYR A 1 149 ? -49.758 23.436 32.016 1.00 23.81 149 TYR A N 1
ATOM 1171 C CA . TYR A 1 149 ? -48.579 24.315 32.038 1.00 23.81 149 TYR A CA 1
ATOM 1172 C C . TYR A 1 149 ? -48.406 24.980 30.662 1.00 23.81 149 TYR A C 1
ATOM 1174 O O . TYR A 1 149 ? -48.536 24.290 29.649 1.00 23.81 149 TYR A O 1
ATOM 1182 N N . PRO A 1 150 ? -48.119 26.293 30.587 1.00 32.09 150 PRO A N 1
ATOM 1183 C CA . PRO A 1 150 ? -47.827 26.960 29.331 1.00 32.09 150 PRO A CA 1
ATOM 1184 C C . PRO A 1 150 ? -46.317 26.915 29.078 1.00 32.09 150 PRO A C 1
ATOM 1186 O O . PRO A 1 150 ? -45.537 27.509 29.820 1.00 32.09 150 PRO A O 1
ATOM 1189 N N . SER A 1 151 ? -45.889 26.245 28.014 1.00 28.56 151 SER A N 1
ATOM 1190 C CA . SER A 1 151 ? -44.538 26.400 27.476 1.00 28.56 151 SER A CA 1
ATOM 1191 C C . SER A 1 151 ? -44.633 26.843 26.024 1.00 28.56 151 SER A C 1
ATOM 1193 O O . SER A 1 151 ? -44.820 26.056 25.100 1.00 28.56 151 SER A O 1
ATOM 1195 N N . ASN A 1 152 ? -44.503 28.157 25.846 1.00 31.64 152 ASN A N 1
ATOM 1196 C CA . ASN A 1 152 ? -44.090 28.764 24.592 1.00 31.64 152 ASN A CA 1
ATOM 1197 C C . ASN A 1 152 ? -42.726 28.183 24.205 1.00 31.64 152 ASN A C 1
ATOM 1199 O O . ASN A 1 152 ? -41.693 28.641 24.687 1.00 31.64 152 ASN A O 1
ATOM 1203 N N . ILE A 1 153 ? -42.724 27.178 23.339 1.00 30.20 153 ILE A N 1
ATOM 1204 C CA . ILE A 1 153 ? -41.566 26.826 22.528 1.00 30.20 153 ILE A CA 1
ATOM 1205 C C . ILE A 1 153 ? -42.074 26.853 21.097 1.00 30.20 153 ILE A C 1
ATOM 1207 O O . ILE A 1 153 ? -42.892 26.036 20.683 1.00 30.20 153 ILE A O 1
ATOM 1211 N N . SER A 1 154 ? -41.639 27.889 20.390 1.00 25.67 154 SER A N 1
ATOM 1212 C CA . SER A 1 154 ? -41.780 28.059 18.954 1.00 25.67 154 SER A CA 1
ATOM 1213 C C . SER A 1 154 ? -41.565 26.735 18.226 1.00 25.67 154 SER A C 1
ATOM 1215 O O . SER A 1 154 ? -40.527 26.096 18.401 1.00 25.67 154 SER A O 1
ATOM 1217 N N . ASN A 1 155 ? -42.526 26.366 17.380 1.00 29.61 155 ASN A N 1
ATOM 1218 C CA . ASN A 1 155 ? -42.379 25.322 16.376 1.00 29.61 155 ASN A CA 1
ATOM 1219 C C . ASN A 1 155 ? -41.237 25.704 15.420 1.00 29.61 155 ASN A C 1
ATOM 1221 O O . ASN A 1 155 ? -41.476 26.287 14.366 1.00 29.61 155 ASN A O 1
ATOM 1225 N N . SER A 1 156 ? -39.989 25.402 15.773 1.00 24.44 156 SER A N 1
ATOM 1226 C CA . SER A 1 156 ? -38.939 25.234 14.776 1.00 24.44 156 SER A CA 1
ATOM 1227 C C . SER A 1 156 ? -39.126 23.834 14.210 1.00 24.44 156 SER A C 1
ATOM 1229 O O . SER A 1 156 ? -38.732 22.845 14.828 1.00 24.44 156 SER A O 1
ATOM 1231 N N . SER A 1 157 ? -39.805 23.758 13.071 1.00 28.78 157 SER A N 1
ATOM 1232 C CA . SER A 1 157 ? -39.812 22.592 12.196 1.00 28.78 157 SER A CA 1
ATOM 1233 C C . SER A 1 157 ? -38.382 22.065 12.037 1.00 28.78 157 SER A C 1
ATOM 1235 O O . SER A 1 157 ? -37.544 22.720 11.416 1.00 28.78 157 SER A O 1
ATOM 1237 N N . LEU A 1 158 ? -38.096 20.910 12.641 1.00 27.00 158 LEU A N 1
ATOM 1238 C CA . LEU A 1 158 ? -36.895 20.135 12.346 1.00 27.00 158 LEU A CA 1
ATOM 1239 C C . LEU A 1 158 ? -36.915 19.807 10.843 1.00 27.00 158 LEU A C 1
ATOM 1241 O O . LEU A 1 158 ? -37.982 19.441 10.344 1.00 27.00 158 LEU A O 1
ATOM 1245 N N . PRO A 1 159 ? -35.800 19.941 10.106 1.00 30.52 159 PRO A N 1
ATOM 1246 C CA . PRO A 1 159 ? -35.778 19.573 8.700 1.00 30.52 159 PRO A CA 1
ATOM 1247 C C . PRO A 1 159 ? -35.970 18.055 8.578 1.00 30.52 159 PRO A C 1
ATOM 1249 O O . PRO A 1 159 ? -35.072 17.268 8.872 1.00 30.52 159 PRO A O 1
ATOM 1252 N N . GLU A 1 160 ? -37.166 17.641 8.162 1.00 34.16 160 GLU A N 1
ATOM 1253 C CA . GLU A 1 160 ? -37.494 16.287 7.712 1.00 34.16 160 GLU A CA 1
ATOM 1254 C C . GLU A 1 160 ? -36.850 16.015 6.342 1.00 34.16 160 GLU A C 1
ATOM 1256 O O . GLU A 1 160 ? -37.543 15.847 5.353 1.00 34.16 160 GLU A O 1
ATOM 1261 N N . THR A 1 161 ? -35.522 15.974 6.271 1.00 32.66 161 THR A N 1
ATOM 1262 C CA . THR A 1 161 ? -34.753 15.297 5.214 1.00 32.66 161 THR A CA 1
ATOM 1263 C C . THR A 1 161 ? -33.278 15.347 5.606 1.00 32.66 161 THR A C 1
ATOM 1265 O O . THR A 1 161 ? -32.635 16.389 5.531 1.00 32.66 161 THR A O 1
ATOM 1268 N N . ALA A 1 162 ? -32.698 14.213 6.011 1.00 38.78 162 ALA A N 1
ATOM 1269 C CA . ALA A 1 162 ? -31.250 14.053 5.909 1.00 38.78 162 ALA A CA 1
ATOM 1270 C C . ALA A 1 162 ? -30.924 14.013 4.407 1.00 38.78 162 ALA A C 1
ATOM 1272 O O . ALA A 1 162 ? -31.048 12.965 3.768 1.00 38.78 162 ALA A O 1
ATOM 1273 N N . GLU A 1 163 ? -30.652 15.185 3.831 1.00 40.84 163 GLU A N 1
ATOM 1274 C CA . GLU A 1 163 ? -30.239 15.347 2.439 1.00 40.84 163 GLU A CA 1
ATOM 1275 C C . GLU A 1 163 ? -29.037 14.425 2.166 1.00 40.84 163 GLU A C 1
ATOM 1277 O O . GLU A 1 163 ? -28.081 14.430 2.950 1.00 40.84 163 GLU A O 1
ATOM 1282 N N . PRO A 1 164 ? -29.062 13.596 1.105 1.00 50.44 164 PRO A N 1
ATOM 1283 C CA . PRO A 1 164 ? -27.916 12.776 0.746 1.00 50.44 164 PRO A CA 1
ATOM 1284 C C . PRO A 1 164 ? -26.709 13.687 0.520 1.00 50.44 164 PRO A C 1
ATOM 1286 O O . PRO A 1 164 ? -26.738 14.571 -0.337 1.00 50.44 164 PRO A O 1
ATOM 1289 N N . TYR A 1 165 ? -25.655 13.479 1.312 1.00 51.72 165 TYR A N 1
ATOM 1290 C CA . TYR A 1 165 ? -24.435 14.264 1.190 1.00 51.72 165 TYR A CA 1
ATOM 1291 C C . TYR A 1 165 ? -23.899 14.160 -0.244 1.00 51.72 165 TYR A C 1
ATOM 1293 O O . TYR A 1 165 ? -23.845 13.067 -0.817 1.00 51.72 165 TYR A O 1
ATOM 1301 N N . PRO A 1 166 ? -23.514 15.286 -0.847 1.00 61.34 166 PRO A N 1
ATOM 1302 C CA . PRO A 1 166 ? -23.128 15.322 -2.246 1.00 61.34 166 PRO A CA 1
ATOM 1303 C C . PRO A 1 166 ? -21.833 14.529 -2.485 1.00 61.34 166 PRO A C 1
ATOM 1305 O O . PRO A 1 166 ? -20.912 14.553 -1.668 1.00 61.34 166 PRO A O 1
ATOM 1308 N N . LEU A 1 167 ? -21.725 13.859 -3.645 1.00 59.03 167 LEU A N 1
ATOM 1309 C CA . LEU A 1 167 ? -20.584 12.988 -4.005 1.00 59.03 167 LEU A CA 1
ATOM 1310 C C . LEU A 1 167 ? -19.211 13.668 -3.808 1.00 59.03 167 LEU A C 1
ATOM 1312 O O . LEU A 1 167 ? -18.199 13.011 -3.571 1.00 59.03 167 LEU A O 1
ATOM 1316 N N . HIS A 1 168 ? -19.160 15.001 -3.873 1.00 60.41 168 HIS A N 1
ATOM 1317 C CA . HIS A 1 168 ? -17.929 15.769 -3.707 1.00 60.41 168 HIS A CA 1
ATOM 1318 C C . HIS A 1 168 ? -17.247 15.608 -2.351 1.00 60.41 168 HIS A C 1
ATOM 1320 O O . HIS A 1 168 ? -16.026 15.753 -2.283 1.00 60.41 168 HIS A O 1
ATOM 1326 N N . THR A 1 169 ? -17.987 15.272 -1.292 1.00 66.19 169 THR A N 1
ATOM 1327 C CA . THR A 1 169 ? -17.403 15.046 0.036 1.00 66.19 169 THR A CA 1
ATOM 1328 C C . THR A 1 169 ? -16.430 13.859 0.022 1.00 66.19 169 THR A C 1
ATOM 1330 O O . THR A 1 169 ? -15.434 13.871 0.744 1.00 66.19 169 THR A O 1
ATOM 1333 N N . PHE A 1 170 ? -16.651 12.879 -0.860 1.00 69.38 170 PHE A N 1
ATOM 1334 C CA . PHE A 1 170 ? -15.812 11.683 -1.000 1.00 69.38 170 PHE A CA 1
ATOM 1335 C C . PHE A 1 170 ? -14.725 11.821 -2.069 1.00 69.38 170 PHE A C 1
ATOM 1337 O O . PHE A 1 170 ? -13.694 11.151 -1.998 1.00 69.38 170 PHE A O 1
ATOM 1344 N N . LEU A 1 171 ? -14.910 12.732 -3.029 1.00 74.19 171 LEU A N 1
ATOM 1345 C CA . LEU A 1 171 ? -13.926 12.982 -4.080 1.00 74.19 171 LEU A CA 1
ATOM 1346 C C . LEU A 1 171 ? -12.674 13.684 -3.547 1.00 74.19 171 LEU A C 1
ATOM 1348 O O . LEU A 1 171 ? -11.583 13.388 -4.020 1.00 74.19 171 LEU A O 1
ATOM 1352 N N . LEU A 1 172 ? -12.788 14.571 -2.551 1.00 81.50 172 LEU A N 1
ATOM 1353 C CA . LEU A 1 172 ? -11.640 15.344 -2.065 1.00 81.50 172 LEU A CA 1
ATOM 1354 C C . LEU A 1 172 ? -10.512 14.466 -1.476 1.00 81.50 172 LEU A C 1
ATOM 1356 O O . LEU A 1 172 ? -9.381 14.608 -1.942 1.00 81.50 172 LEU A O 1
ATOM 1360 N N . PRO A 1 173 ? -10.757 13.528 -0.535 1.00 85.94 173 PRO A N 1
ATOM 1361 C CA . PRO A 1 173 ? -9.710 12.624 -0.046 1.00 85.94 173 PRO A CA 1
ATOM 1362 C C . PRO A 1 173 ? -9.077 11.780 -1.159 1.00 85.94 173 PRO A C 1
ATOM 1364 O O . PRO A 1 173 ? -7.862 11.578 -1.173 1.00 85.94 173 PRO A O 1
ATOM 1367 N N . CYS A 1 174 ? -9.886 11.331 -2.122 1.00 87.38 174 CYS A N 1
ATOM 1368 C CA . CYS A 1 174 ? -9.415 10.558 -3.269 1.00 87.38 174 CYS A CA 1
ATOM 1369 C C . CYS A 1 174 ? -8.523 11.397 -4.186 1.00 87.38 174 CYS A C 1
ATOM 1371 O O . CYS A 1 174 ? -7.455 10.940 -4.579 1.00 87.38 174 CYS A O 1
ATOM 1373 N N . CYS A 1 175 ? -8.911 12.641 -4.478 1.00 88.75 175 CYS A N 1
ATOM 1374 C CA . CYS A 1 175 ? -8.095 13.597 -5.224 1.00 88.75 175 CYS A CA 1
ATOM 1375 C C . CYS A 1 175 ? -6.771 13.872 -4.512 1.00 88.75 175 CYS A C 1
ATOM 1377 O O . CYS A 1 175 ? -5.717 13.838 -5.149 1.00 88.75 175 CYS A O 1
ATOM 1379 N N . CYS A 1 176 ? -6.821 14.098 -3.195 1.00 91.00 176 CYS A N 1
ATOM 1380 C CA . CYS A 1 176 ? -5.632 14.310 -2.381 1.00 91.00 176 CYS A CA 1
ATOM 1381 C C . CYS A 1 176 ? -4.667 13.131 -2.488 1.00 91.00 176 CYS A C 1
ATOM 1383 O O . CYS A 1 176 ? -3.477 13.375 -2.593 1.00 91.00 176 CYS A O 1
ATOM 1385 N N . TRP A 1 177 ? -5.154 11.884 -2.514 1.00 93.88 177 TRP A N 1
ATOM 1386 C CA . TRP A 1 177 ? -4.308 10.704 -2.719 1.00 93.88 177 TRP A CA 1
ATOM 1387 C C . TRP A 1 177 ? -3.792 10.593 -4.162 1.00 93.88 177 TRP A C 1
ATOM 1389 O O . TRP A 1 177 ? -2.588 10.494 -4.396 1.00 93.88 177 TRP A O 1
ATOM 1399 N N . LEU A 1 178 ? -4.696 10.644 -5.147 1.00 93.94 178 LEU A N 1
ATOM 1400 C CA . LEU A 1 178 ? -4.397 10.397 -6.561 1.00 93.94 178 LEU A CA 1
ATOM 1401 C C . LEU A 1 178 ? -3.361 11.366 -7.137 1.00 93.94 178 LEU A C 1
ATOM 1403 O O . LEU A 1 178 ? -2.529 10.939 -7.943 1.00 93.94 178 LEU A O 1
ATOM 1407 N N . PHE A 1 179 ? -3.418 12.634 -6.729 1.00 94.81 179 PHE A N 1
ATOM 1408 C CA . PHE A 1 179 ? -2.554 13.705 -7.226 1.00 94.81 179 PHE A CA 1
ATOM 1409 C C . PHE A 1 179 ? -1.471 14.120 -6.224 1.00 94.81 179 PHE A C 1
ATOM 1411 O O . PHE A 1 179 ? -0.762 15.097 -6.469 1.00 94.81 179 PHE A O 1
ATOM 1418 N N . HIS A 1 180 ? -1.294 13.385 -5.119 1.00 95.19 180 HIS A N 1
ATOM 1419 C CA . HIS A 1 180 ? -0.188 13.653 -4.206 1.00 95.19 180 HIS A CA 1
ATOM 1420 C C . HIS A 1 180 ? 1.148 13.372 -4.915 1.00 95.19 180 HIS A C 1
ATOM 1422 O O . HIS A 1 180 ? 1.424 12.212 -5.245 1.00 95.19 180 HIS A O 1
ATOM 1428 N N . PRO A 1 181 ? 2.029 14.373 -5.103 1.00 94.38 181 PRO A N 1
ATOM 1429 C CA . PRO A 1 181 ? 3.231 14.210 -5.921 1.00 94.38 181 PRO A CA 1
ATOM 1430 C C . PRO A 1 181 ? 4.167 13.137 -5.359 1.00 94.38 181 PRO A C 1
ATOM 1432 O O . PRO A 1 181 ? 4.719 12.344 -6.114 1.00 94.38 181 PRO A O 1
ATOM 1435 N N . VAL A 1 182 ? 4.286 13.050 -4.029 1.00 94.50 182 VAL A N 1
ATOM 1436 C CA . VAL A 1 182 ? 5.122 12.028 -3.377 1.00 94.50 182 VAL A CA 1
ATOM 1437 C C . VAL A 1 182 ? 4.569 10.620 -3.600 1.00 94.50 182 VAL A C 1
ATOM 1439 O O . VAL A 1 182 ? 5.340 9.717 -3.888 1.00 94.50 182 VAL A O 1
ATOM 1442 N N . VAL A 1 183 ? 3.252 10.415 -3.516 1.00 93.81 183 VAL A N 1
ATOM 1443 C CA . VAL A 1 183 ? 2.652 9.074 -3.630 1.00 93.81 183 VAL A CA 1
ATOM 1444 C C . VAL A 1 183 ? 2.742 8.574 -5.073 1.00 93.81 183 VAL A C 1
ATOM 1446 O O . VAL A 1 183 ? 3.177 7.448 -5.329 1.00 93.81 183 VAL A O 1
ATOM 1449 N N . ALA A 1 184 ? 2.415 9.451 -6.028 1.00 94.62 184 ALA A N 1
ATOM 1450 C CA . ALA A 1 184 ? 2.541 9.159 -7.450 1.00 94.62 184 ALA A CA 1
ATOM 1451 C C . ALA A 1 184 ? 4.003 8.879 -7.843 1.00 94.62 184 ALA A C 1
ATOM 1453 O O . ALA A 1 184 ? 4.268 7.925 -8.571 1.00 94.62 184 ALA A O 1
ATOM 1454 N N . ALA A 1 185 ? 4.960 9.658 -7.326 1.00 95.06 185 ALA A N 1
ATOM 1455 C CA . ALA A 1 185 ? 6.376 9.429 -7.588 1.00 95.06 185 ALA A CA 1
ATOM 1456 C C . ALA A 1 185 ? 6.884 8.130 -6.946 1.00 95.06 185 ALA A C 1
ATOM 1458 O O . ALA A 1 185 ? 7.527 7.344 -7.627 1.00 95.06 185 ALA A O 1
ATOM 1459 N N . VAL A 1 186 ? 6.594 7.865 -5.668 1.00 95.44 186 VAL A N 1
ATOM 1460 C CA . VAL A 1 186 ? 7.082 6.667 -4.953 1.00 95.44 186 VAL A CA 1
ATOM 1461 C C . VAL A 1 186 ? 6.626 5.376 -5.640 1.00 95.44 186 VAL A C 1
ATOM 1463 O O . VAL A 1 186 ? 7.445 4.484 -5.866 1.00 95.44 186 VAL A O 1
ATOM 1466 N N . SER A 1 187 ? 5.353 5.295 -6.039 1.00 95.06 187 SER A N 1
ATOM 1467 C CA . SER A 1 187 ? 4.839 4.134 -6.779 1.00 95.06 187 SER A CA 1
ATOM 1468 C C . SER A 1 187 ? 5.479 4.007 -8.169 1.00 95.06 187 SER A C 1
ATOM 1470 O O . SER A 1 187 ? 5.967 2.932 -8.516 1.00 95.06 187 SER A O 1
ATOM 1472 N N . ALA A 1 188 ? 5.578 5.105 -8.930 1.00 96.06 188 ALA A N 1
ATOM 1473 C CA . ALA A 1 188 ? 6.189 5.103 -10.264 1.00 96.06 188 ALA A CA 1
ATOM 1474 C C . ALA A 1 188 ? 7.700 4.805 -10.247 1.00 96.06 188 ALA A C 1
ATOM 1476 O O . ALA A 1 188 ? 8.224 4.214 -11.189 1.00 96.06 188 ALA A O 1
ATOM 1477 N N . ARG A 1 189 ? 8.413 5.166 -9.172 1.00 96.31 189 ARG A N 1
ATOM 1478 C CA . ARG A 1 189 ? 9.830 4.818 -8.974 1.00 96.31 189 ARG A CA 1
ATOM 1479 C C . ARG A 1 189 ? 10.041 3.320 -8.726 1.00 96.31 189 ARG A C 1
ATOM 1481 O O . ARG A 1 189 ? 11.171 2.854 -8.859 1.00 96.31 189 ARG A O 1
ATOM 1488 N N . GLY A 1 190 ? 8.987 2.564 -8.408 1.00 94.62 190 GLY A N 1
ATOM 1489 C CA . GLY A 1 190 ? 9.054 1.119 -8.190 1.00 94.62 190 GLY A CA 1
ATOM 1490 C C . GLY A 1 190 ? 9.147 0.691 -6.725 1.00 94.62 190 GLY A C 1
ATOM 1491 O O . GLY A 1 190 ? 9.570 -0.428 -6.450 1.00 94.62 190 GLY A O 1
ATOM 1492 N N . ASN A 1 191 ? 8.773 1.545 -5.774 1.00 94.75 191 ASN A N 1
ATOM 1493 C CA . ASN A 1 191 ? 8.705 1.149 -4.370 1.00 94.75 191 ASN A CA 1
ATOM 1494 C C . ASN A 1 191 ? 7.362 0.444 -4.074 1.00 94.75 191 ASN A C 1
ATOM 1496 O O . ASN A 1 191 ? 6.293 0.907 -4.478 1.00 94.75 191 ASN A O 1
ATOM 1500 N N . ALA A 1 192 ? 7.418 -0.670 -3.340 1.00 94.50 192 ALA A N 1
ATOM 1501 C CA . ALA A 1 192 ? 6.271 -1.508 -2.995 1.00 94.50 192 ALA A CA 1
ATOM 1502 C C . ALA A 1 192 ? 5.410 -0.966 -1.831 1.00 94.50 192 ALA A C 1
ATOM 1504 O O . ALA A 1 192 ? 4.546 -1.681 -1.325 1.00 94.50 192 ALA A O 1
ATOM 1505 N N . ASP A 1 193 ? 5.603 0.283 -1.396 1.00 93.38 193 ASP A N 1
ATOM 1506 C CA . ASP A 1 193 ? 4.895 0.894 -0.257 1.00 93.38 193 ASP A CA 1
ATOM 1507 C C . ASP A 1 193 ? 3.369 0.957 -0.400 1.00 93.38 193 ASP A C 1
ATOM 1509 O O . ASP A 1 193 ? 2.651 0.924 0.603 1.00 93.38 193 ASP A O 1
ATOM 1513 N N . ALA A 1 194 ? 2.851 0.971 -1.630 1.00 94.88 194 ALA A N 1
ATOM 1514 C CA . ALA A 1 194 ? 1.415 0.877 -1.878 1.00 94.88 194 ALA A CA 1
ATOM 1515 C C . ALA A 1 194 ? 0.833 -0.486 -1.451 1.00 94.88 194 ALA A C 1
ATOM 1517 O O . ALA A 1 194 ? -0.329 -0.572 -1.059 1.00 94.88 194 ALA A O 1
ATOM 1518 N N . PHE A 1 195 ? 1.625 -1.561 -1.470 1.00 96.06 195 PHE A N 1
ATOM 1519 C CA . PHE A 1 195 ? 1.129 -2.902 -1.177 1.00 96.06 195 PHE A CA 1
ATOM 1520 C C . PHE A 1 195 ? 0.641 -3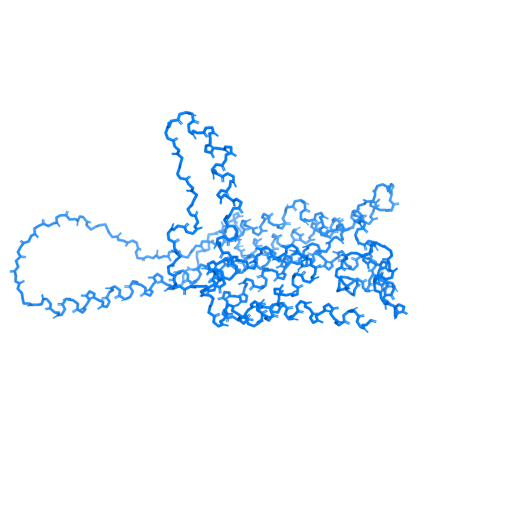.080 0.278 1.00 96.06 195 PHE A C 1
ATOM 1522 O O . PHE A 1 195 ? -0.521 -3.457 0.466 1.00 96.06 195 PHE A O 1
ATOM 1529 N N . PRO A 1 196 ? 1.431 -2.770 1.331 1.00 96.06 196 PRO A N 1
ATOM 1530 C CA . PRO A 1 196 ? 0.939 -2.855 2.706 1.00 96.06 196 PRO A CA 1
ATOM 1531 C C . PRO A 1 196 ? -0.193 -1.852 2.983 1.00 96.06 196 PRO A C 1
ATOM 1533 O O . PRO A 1 196 ? -1.128 -2.192 3.706 1.00 96.06 196 PRO A O 1
ATOM 1536 N N . CYS A 1 197 ? -0.171 -0.657 2.380 1.00 95.38 197 CYS A N 1
ATOM 1537 C CA . CYS A 1 197 ? -1.251 0.330 2.512 1.00 95.38 197 CYS A CA 1
ATOM 1538 C C . CYS A 1 197 ? -2.590 -0.208 1.983 1.00 95.38 197 CYS A C 1
ATOM 1540 O O . CYS A 1 197 ? -3.616 -0.097 2.659 1.00 95.38 197 CYS A O 1
ATOM 1542 N N . LEU A 1 198 ? -2.572 -0.851 0.812 1.00 96.88 198 LEU A N 1
ATOM 1543 C CA . LEU A 1 198 ? -3.745 -1.497 0.228 1.00 96.88 198 LEU A CA 1
ATOM 1544 C C . LEU A 1 198 ? -4.302 -2.585 1.158 1.00 96.88 198 LEU A C 1
ATOM 1546 O O . LEU A 1 198 ? -5.502 -2.615 1.428 1.00 96.88 198 LEU A O 1
ATOM 1550 N N . LEU A 1 199 ? -3.435 -3.446 1.699 1.00 97.50 199 LEU A N 1
ATOM 1551 C CA . LEU A 1 199 ? -3.834 -4.520 2.613 1.00 97.50 199 LEU A CA 1
ATOM 1552 C C . LEU A 1 199 ? -4.430 -3.994 3.926 1.00 97.50 199 LEU A C 1
ATOM 1554 O O . LEU A 1 199 ? -5.410 -4.554 4.424 1.00 97.50 199 LEU A O 1
ATOM 1558 N N . VAL A 1 200 ? -3.896 -2.897 4.472 1.00 96.69 200 VAL A N 1
ATOM 1559 C CA . VAL A 1 200 ? -4.460 -2.239 5.661 1.00 96.69 200 VAL A CA 1
ATOM 1560 C C . VAL A 1 200 ? -5.856 -1.691 5.370 1.00 96.69 200 VAL A C 1
ATOM 1562 O O . VAL A 1 200 ? -6.776 -1.914 6.157 1.00 96.69 200 VAL A O 1
ATOM 1565 N N . LEU A 1 201 ? -6.066 -1.033 4.227 1.00 95.50 201 LEU A N 1
ATOM 1566 C CA . LEU A 1 201 ? -7.399 -0.546 3.864 1.00 95.50 201 LEU A CA 1
ATOM 1567 C C . LEU A 1 201 ? -8.386 -1.692 3.632 1.00 95.50 201 LEU A C 1
ATOM 1569 O O . LEU A 1 201 ? -9.520 -1.613 4.103 1.00 95.50 201 LEU A O 1
ATOM 1573 N N . LEU A 1 202 ? -7.969 -2.778 2.978 1.00 96.56 202 LEU A N 1
ATOM 1574 C CA . LEU A 1 202 ? -8.800 -3.976 2.825 1.00 96.56 202 LEU A CA 1
ATOM 1575 C C . LEU A 1 202 ? -9.142 -4.611 4.181 1.00 96.56 202 LEU A C 1
ATOM 1577 O O . LEU A 1 202 ? -10.281 -5.027 4.391 1.00 96.56 202 LEU A O 1
ATOM 1581 N N . THR A 1 203 ? -8.195 -4.624 5.122 1.00 96.44 203 THR A N 1
ATOM 1582 C CA . THR A 1 203 ? -8.425 -5.063 6.507 1.00 96.44 203 THR A CA 1
ATOM 1583 C C . THR A 1 203 ? -9.523 -4.229 7.163 1.00 96.44 203 THR A C 1
ATOM 1585 O O . THR A 1 203 ? -10.466 -4.786 7.722 1.00 96.44 203 THR A O 1
ATOM 1588 N N . LEU A 1 204 ? -9.452 -2.898 7.053 1.00 93.69 204 LEU A N 1
ATOM 1589 C CA . LEU A 1 204 ? -10.475 -2.002 7.600 1.00 93.69 204 LEU A CA 1
ATOM 1590 C C . LEU A 1 204 ? -11.846 -2.221 6.945 1.00 93.69 204 LEU A C 1
ATOM 1592 O O . LEU A 1 204 ? -12.859 -2.247 7.644 1.00 93.69 204 LEU A O 1
ATOM 1596 N N . ALA A 1 205 ? -11.898 -2.430 5.627 1.00 92.38 205 ALA A N 1
ATOM 1597 C CA . ALA A 1 205 ? -13.142 -2.754 4.928 1.00 92.38 205 ALA A CA 1
ATOM 1598 C C . ALA A 1 205 ? -13.746 -4.087 5.409 1.00 92.38 205 ALA A C 1
ATOM 1600 O O . ALA A 1 205 ? -14.956 -4.181 5.635 1.00 92.38 205 ALA A O 1
ATOM 1601 N N . ALA A 1 206 ? -12.910 -5.109 5.612 1.00 93.56 206 ALA A N 1
ATOM 1602 C CA . ALA A 1 206 ? -13.335 -6.404 6.131 1.00 93.56 206 ALA A CA 1
ATOM 1603 C C . ALA A 1 206 ? -13.830 -6.311 7.586 1.00 93.56 206 ALA A C 1
ATOM 1605 O O . ALA A 1 206 ? -14.866 -6.900 7.900 1.00 93.56 206 ALA A O 1
ATOM 1606 N N . LEU A 1 207 ? -13.155 -5.529 8.441 1.00 91.94 207 LEU A N 1
ATOM 1607 C CA . LEU A 1 207 ? -13.585 -5.264 9.821 1.00 91.94 207 LEU A CA 1
ATOM 1608 C C . LEU A 1 207 ? -14.947 -4.569 9.867 1.00 91.94 207 LEU A C 1
ATOM 1610 O O . LEU A 1 207 ? -15.833 -5.039 10.575 1.00 91.94 207 LEU A O 1
ATOM 1614 N N . ARG A 1 208 ? -15.146 -3.509 9.069 1.00 88.12 208 ARG A N 1
ATOM 1615 C CA . ARG A 1 208 ? -16.444 -2.815 8.969 1.00 88.12 208 ARG A CA 1
ATOM 1616 C C . ARG A 1 208 ? -17.566 -3.730 8.485 1.00 88.12 208 ARG A C 1
ATOM 1618 O O . ARG A 1 208 ? -18.703 -3.588 8.909 1.00 88.12 208 ARG A O 1
ATOM 1625 N N . SER A 1 209 ? -17.238 -4.692 7.625 1.00 88.25 209 SER A N 1
ATOM 1626 C CA . SER A 1 209 ? -18.191 -5.690 7.125 1.00 88.25 209 SER A CA 1
ATOM 1627 C C . SER A 1 209 ? -18.447 -6.843 8.111 1.00 88.25 209 SER A C 1
ATOM 1629 O O . SER A 1 209 ? -19.113 -7.810 7.745 1.00 88.25 209 SER A O 1
ATOM 1631 N N . GLY A 1 210 ? -17.856 -6.822 9.312 1.00 88.75 210 GLY A N 1
ATOM 1632 C CA . GLY A 1 210 ? -17.954 -7.903 10.301 1.00 88.75 210 GLY A CA 1
ATOM 1633 C C . GLY A 1 210 ? -17.191 -9.187 9.936 1.00 88.75 210 GLY A C 1
ATOM 1634 O O . GLY A 1 210 ? -17.295 -10.195 10.633 1.00 88.75 210 GLY A O 1
ATOM 1635 N N . LYS A 1 211 ? -16.393 -9.186 8.859 1.00 93.06 211 LYS A N 1
ATOM 1636 C CA . LYS A 1 211 ? -15.639 -10.356 8.370 1.00 93.06 211 LYS A CA 1
ATOM 1637 C C . LYS A 1 211 ? -14.293 -10.482 9.091 1.00 93.06 211 LYS A C 1
ATOM 1639 O O . LYS A 1 211 ? -13.234 -10.308 8.490 1.00 93.06 211 LYS A O 1
ATOM 1644 N N . ILE A 1 212 ? -14.335 -10.805 10.384 1.00 93.50 212 ILE A N 1
ATOM 1645 C CA . ILE A 1 212 ? -13.161 -10.788 11.280 1.00 93.50 212 ILE A CA 1
ATOM 1646 C C . ILE A 1 212 ? -12.036 -11.724 10.807 1.00 93.50 212 ILE A C 1
ATOM 1648 O O . ILE A 1 212 ? -10.870 -11.342 10.842 1.00 93.50 212 ILE A O 1
ATOM 1652 N N . PHE A 1 213 ? -12.366 -12.922 10.314 1.00 95.44 213 PHE A N 1
ATOM 1653 C CA . PHE A 1 213 ? -11.366 -13.885 9.830 1.00 95.44 213 PHE A CA 1
ATOM 1654 C C . PHE A 1 213 ? -10.591 -13.365 8.613 1.00 95.44 213 PHE A C 1
ATOM 1656 O O . PHE A 1 213 ? -9.363 -13.416 8.589 1.00 95.44 213 PHE A O 1
ATOM 1663 N N . LEU A 1 214 ? -11.304 -12.806 7.629 1.00 96.19 214 LEU A N 1
ATOM 1664 C CA . LEU A 1 214 ? -10.690 -12.198 6.448 1.00 96.19 214 LEU A CA 1
ATOM 1665 C C . LEU A 1 214 ? -9.828 -10.994 6.842 1.00 96.19 214 LEU A C 1
ATOM 1667 O O . LEU A 1 214 ? -8.707 -10.860 6.360 1.00 96.19 214 LEU A O 1
ATOM 1671 N N . ALA A 1 215 ? -10.331 -10.149 7.746 1.00 96.44 215 ALA A N 1
ATOM 1672 C CA . ALA A 1 215 ? -9.574 -9.020 8.264 1.00 96.44 215 ALA A CA 1
ATOM 1673 C C . ALA A 1 215 ? -8.267 -9.466 8.933 1.00 96.44 215 ALA A C 1
ATOM 1675 O O . ALA A 1 215 ? -7.224 -8.885 8.662 1.00 96.44 215 ALA A O 1
ATOM 1676 N N . ALA A 1 216 ? -8.300 -10.516 9.756 1.00 96.81 216 ALA A N 1
ATOM 1677 C CA . ALA A 1 216 ? -7.109 -11.030 10.424 1.00 96.81 216 ALA A CA 1
ATOM 1678 C C . ALA A 1 216 ? -6.064 -11.562 9.429 1.00 96.81 216 ALA A C 1
ATOM 1680 O O . ALA A 1 216 ? -4.877 -11.267 9.558 1.00 96.81 216 ALA A O 1
ATOM 1681 N N . MET A 1 217 ? -6.496 -12.295 8.397 1.00 96.88 217 MET A N 1
ATOM 1682 C CA . MET A 1 217 ? -5.592 -12.782 7.348 1.00 96.88 217 MET A CA 1
ATOM 1683 C C . MET A 1 217 ? -4.943 -11.631 6.571 1.00 96.88 217 MET A C 1
ATOM 1685 O O . MET A 1 217 ? -3.728 -11.625 6.384 1.00 96.88 217 MET A O 1
ATOM 1689 N N . LEU A 1 218 ? -5.738 -10.641 6.150 1.00 97.25 218 LEU A N 1
ATOM 1690 C CA . LEU A 1 218 ? -5.244 -9.458 5.438 1.00 97.25 218 LEU A CA 1
ATOM 1691 C C . LEU A 1 218 ? -4.303 -8.621 6.312 1.00 97.25 218 LEU A C 1
ATOM 1693 O O . LEU A 1 218 ? -3.281 -8.137 5.825 1.00 97.25 218 LEU A O 1
ATOM 1697 N N . TYR A 1 219 ? -4.612 -8.496 7.604 1.00 97.75 219 TYR A N 1
ATOM 1698 C CA . TYR A 1 219 ? -3.779 -7.777 8.555 1.00 97.75 219 TYR A CA 1
ATOM 1699 C C . TYR A 1 219 ? -2.438 -8.480 8.770 1.00 97.75 219 TYR A C 1
ATOM 1701 O O . TYR A 1 219 ? -1.390 -7.850 8.625 1.00 97.75 219 TYR A O 1
ATOM 1709 N N . GLY A 1 220 ? -2.454 -9.791 9.029 1.00 96.75 220 GLY A N 1
ATOM 1710 C CA . GLY A 1 220 ? -1.243 -10.603 9.152 1.00 96.75 220 GLY A CA 1
ATOM 1711 C C . GLY A 1 220 ? -0.368 -10.538 7.899 1.00 96.75 220 GLY A C 1
ATOM 1712 O O . GLY A 1 220 ? 0.841 -10.337 8.001 1.00 96.75 220 GLY A O 1
ATOM 1713 N N . LEU A 1 221 ? -0.983 -10.600 6.713 1.00 96.25 221 LEU A N 1
ATOM 1714 C CA . LEU A 1 221 ? -0.290 -10.409 5.437 1.00 96.25 221 LEU A CA 1
ATOM 1715 C C . LEU A 1 221 ? 0.317 -9.001 5.322 1.00 96.25 221 LEU A C 1
ATOM 1717 O O . LEU A 1 221 ? 1.453 -8.868 4.876 1.00 96.25 221 LEU A O 1
ATOM 1721 N N . SER A 1 222 ? -0.389 -7.952 5.759 1.00 97.06 222 SER A N 1
ATOM 1722 C CA . SER A 1 222 ? 0.125 -6.575 5.712 1.00 97.06 222 SER A CA 1
ATOM 1723 C C . SER A 1 222 ? 1.386 -6.386 6.562 1.00 97.06 222 SER A C 1
ATOM 1725 O O . SER A 1 222 ? 2.352 -5.787 6.088 1.00 97.06 222 SER A O 1
ATOM 1727 N N . VAL A 1 223 ? 1.401 -6.955 7.775 1.00 96.19 223 VAL A N 1
ATOM 1728 C CA . VAL A 1 223 ? 2.546 -6.921 8.702 1.00 96.19 223 VAL A CA 1
ATOM 1729 C C . VAL A 1 223 ? 3.707 -7.769 8.178 1.00 96.19 223 VAL A C 1
ATOM 1731 O O . VAL A 1 223 ? 4.869 -7.398 8.342 1.00 96.19 223 VAL A O 1
ATOM 1734 N N . HIS A 1 224 ? 3.407 -8.882 7.505 1.00 95.06 224 HIS A N 1
ATOM 1735 C CA . HIS A 1 224 ? 4.419 -9.706 6.851 1.00 95.06 224 HIS A CA 1
ATOM 1736 C C . HIS A 1 224 ? 5.083 -8.985 5.667 1.00 95.06 224 HIS A C 1
ATOM 1738 O O . HIS A 1 224 ? 6.291 -9.103 5.469 1.00 95.06 224 HIS A O 1
ATOM 1744 N N . VAL A 1 225 ? 4.312 -8.235 4.868 1.00 93.75 225 VAL A N 1
ATOM 1745 C CA . VAL A 1 225 ? 4.845 -7.462 3.731 1.00 93.75 225 VAL A CA 1
ATOM 1746 C C . VAL A 1 225 ? 5.796 -6.364 4.209 1.00 93.75 225 VAL A C 1
ATOM 1748 O O . VAL A 1 225 ? 6.872 -6.179 3.637 1.00 93.75 225 VAL A O 1
ATOM 1751 N N . LYS A 1 226 ? 5.414 -5.638 5.262 1.00 93.25 226 LYS A N 1
ATOM 1752 C CA . LYS A 1 226 ? 6.232 -4.599 5.891 1.00 93.25 226 LYS A CA 1
ATOM 1753 C C . LYS A 1 226 ? 5.854 -4.526 7.362 1.00 93.25 226 LYS A C 1
ATOM 1755 O O . LYS A 1 226 ? 4.678 -4.594 7.662 1.00 93.25 226 LYS A O 1
ATOM 1760 N N . LEU A 1 227 ? 6.799 -4.318 8.279 1.00 91.69 227 LEU A N 1
ATOM 1761 C CA . LEU A 1 227 ? 6.495 -4.359 9.719 1.00 91.69 227 LEU A CA 1
ATOM 1762 C C . LEU A 1 227 ? 5.573 -3.215 10.194 1.00 91.69 227 LEU A C 1
ATOM 1764 O O . LEU A 1 227 ? 4.822 -3.380 11.151 1.00 91.69 227 LEU A O 1
ATOM 1768 N N . TYR A 1 228 ? 5.605 -2.055 9.530 1.00 91.06 228 TYR A N 1
ATOM 1769 C CA . TYR A 1 228 ? 4.932 -0.828 9.986 1.00 91.06 228 TYR A CA 1
ATOM 1770 C C . TYR A 1 228 ? 3.426 -0.945 10.301 1.00 91.06 228 TYR A C 1
ATOM 1772 O O . TYR A 1 228 ? 3.017 -0.359 11.302 1.00 91.06 228 TYR A O 1
ATOM 1780 N N . PRO A 1 229 ? 2.589 -1.703 9.563 1.00 95.12 229 PRO A N 1
ATOM 1781 C CA . PRO A 1 229 ? 1.178 -1.904 9.889 1.00 95.12 229 PRO A CA 1
ATOM 1782 C C . PRO A 1 229 ? 0.910 -2.505 11.274 1.00 95.12 229 PRO A C 1
ATOM 1784 O O . PRO A 1 229 ? -0.223 -2.428 11.752 1.00 95.12 229 PRO A O 1
ATOM 1787 N N . VAL A 1 230 ? 1.922 -3.053 11.963 1.00 94.31 230 VAL A N 1
ATOM 1788 C CA . VAL A 1 230 ? 1.785 -3.559 13.340 1.00 94.31 230 VAL A CA 1
ATOM 1789 C C . VAL A 1 230 ? 1.196 -2.503 14.288 1.00 94.31 230 VAL A C 1
ATOM 1791 O O . VAL A 1 230 ? 0.429 -2.828 15.193 1.00 94.31 230 VAL A O 1
ATOM 1794 N N . ILE A 1 231 ? 1.463 -1.216 14.030 1.00 92.06 231 ILE A N 1
ATOM 1795 C CA . ILE A 1 231 ? 0.945 -0.103 14.839 1.00 92.06 231 ILE A CA 1
ATOM 1796 C C . ILE A 1 231 ? -0.586 0.001 14.798 1.00 92.06 231 ILE A C 1
ATOM 1798 O O . ILE A 1 231 ? -1.194 0.493 15.747 1.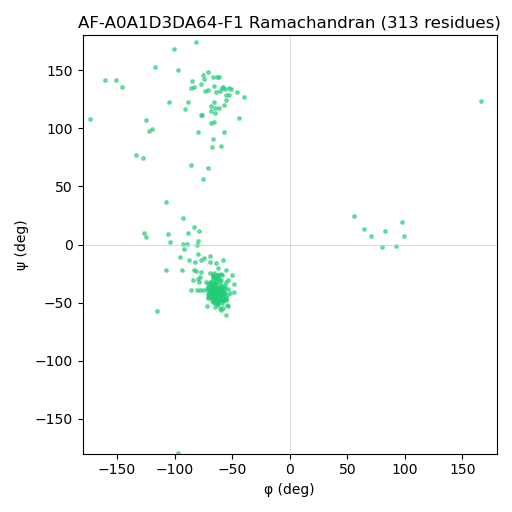00 92.06 231 ILE A O 1
ATOM 1802 N N . TYR A 1 232 ? -1.223 -0.479 13.725 1.00 93.06 232 TYR A N 1
ATOM 1803 C CA . TYR A 1 232 ? -2.676 -0.426 13.569 1.00 93.06 232 TYR A CA 1
ATOM 1804 C C . TYR A 1 232 ? -3.410 -1.531 14.341 1.00 93.06 232 TYR A C 1
ATOM 1806 O O . TYR A 1 232 ? -4.629 -1.464 14.477 1.00 93.06 232 TYR A O 1
ATOM 1814 N N . GLY A 1 233 ? -2.697 -2.505 14.914 1.00 92.56 233 GLY A N 1
ATOM 1815 C CA . GLY A 1 233 ? -3.316 -3.608 15.649 1.00 92.56 233 GLY A CA 1
ATOM 1816 C C . GLY A 1 233 ? -4.073 -3.126 16.886 1.00 92.56 233 GLY A C 1
ATOM 1817 O O . GLY A 1 233 ? -5.208 -3.531 17.115 1.00 92.56 233 GLY A O 1
ATOM 1818 N N . VAL A 1 234 ? -3.491 -2.189 17.642 1.00 89.50 234 VAL A N 1
ATOM 1819 C CA . VAL A 1 234 ? -4.123 -1.601 18.837 1.00 89.50 234 VAL A CA 1
ATOM 1820 C C . VAL A 1 234 ? -5.444 -0.887 18.507 1.00 89.50 234 VAL A C 1
ATOM 1822 O O . VAL A 1 234 ? -6.460 -1.249 19.104 1.00 89.50 234 VAL A O 1
ATOM 1825 N N . PRO A 1 235 ? -5.502 0.086 17.571 1.00 89.06 235 PRO A N 1
ATOM 1826 C CA . PRO A 1 235 ? -6.767 0.733 17.230 1.00 89.06 235 PRO A CA 1
ATOM 1827 C C . PRO A 1 235 ? -7.787 -0.227 16.601 1.00 89.06 235 PRO A C 1
ATOM 1829 O O . PRO A 1 235 ? -8.976 -0.080 16.869 1.00 89.06 235 PRO A O 1
ATOM 1832 N N . MET A 1 236 ? -7.364 -1.240 15.833 1.00 91.50 236 MET A N 1
ATOM 1833 C CA . MET A 1 236 ? -8.277 -2.267 15.302 1.00 91.50 236 MET A CA 1
ATOM 1834 C C . MET A 1 236 ? -8.895 -3.124 16.415 1.00 91.50 236 MET A C 1
ATOM 1836 O O . MET A 1 236 ? -10.094 -3.400 16.392 1.00 91.50 236 MET A O 1
ATOM 1840 N N . LEU A 1 237 ? -8.107 -3.506 17.424 1.00 90.94 237 LEU A N 1
ATOM 1841 C CA . LEU A 1 237 ? -8.613 -4.226 18.592 1.00 90.94 237 LEU A CA 1
ATOM 1842 C C . LEU A 1 237 ? -9.578 -3.363 19.407 1.00 90.94 237 LEU A C 1
ATOM 1844 O O . LEU A 1 237 ? -10.633 -3.854 19.799 1.00 90.94 237 LEU A O 1
ATOM 1848 N N . LEU A 1 238 ? -9.262 -2.084 19.625 1.00 87.56 238 LEU A N 1
ATOM 1849 C CA . LEU A 1 238 ? -10.173 -1.148 20.293 1.00 87.56 238 LEU A CA 1
ATOM 1850 C C . LEU A 1 238 ? -11.478 -0.967 19.508 1.00 87.56 238 LEU A C 1
ATOM 1852 O O . LEU A 1 238 ? -12.547 -0.941 20.111 1.00 87.56 238 LEU A O 1
ATOM 1856 N N . TYR A 1 239 ? -11.408 -0.907 18.176 1.00 87.06 239 TYR A N 1
ATOM 1857 C CA . TYR A 1 239 ? -12.588 -0.844 17.314 1.00 87.06 239 TYR A CA 1
ATOM 1858 C C . TYR A 1 239 ? -13.495 -2.071 17.478 1.00 87.06 239 TYR A C 1
ATOM 1860 O O . TYR A 1 239 ? -14.710 -1.925 17.518 1.00 87.06 239 TYR A O 1
ATOM 1868 N N . LEU A 1 240 ? -12.932 -3.270 17.648 1.00 87.94 240 LEU A N 1
ATOM 1869 C CA . LEU A 1 240 ? -13.710 -4.488 17.905 1.00 87.94 240 LEU A CA 1
ATOM 1870 C C . LEU A 1 240 ? -14.374 -4.520 19.296 1.00 87.94 240 LEU A C 1
ATOM 1872 O O . LEU A 1 240 ? -15.208 -5.381 19.552 1.00 87.94 240 LEU A O 1
ATOM 1876 N N . GLN A 1 241 ? -14.048 -3.587 20.195 1.00 83.38 241 GLN A N 1
ATOM 1877 C CA . GLN A 1 241 ? -14.572 -3.545 21.564 1.00 83.38 241 GLN A CA 1
ATOM 1878 C C . GLN A 1 241 ? -15.955 -2.865 21.695 1.00 83.38 241 GLN A C 1
ATOM 1880 O O . GLN A 1 241 ? -16.350 -2.497 22.805 1.00 83.38 241 GLN A O 1
ATOM 1885 N N . GLN A 1 242 ? -16.681 -2.660 20.589 1.00 67.19 242 GLN A N 1
ATOM 1886 C CA . GLN A 1 242 ? -17.951 -1.919 20.552 1.00 67.19 242 GLN A CA 1
ATOM 1887 C C . GLN A 1 242 ? -18.922 -2.323 21.680 1.00 67.19 242 GLN A C 1
ATOM 1889 O O . GLN A 1 242 ? -19.171 -3.502 21.926 1.00 67.19 242 GLN A O 1
ATOM 1894 N N . GLY A 1 243 ? -19.462 -1.315 22.378 1.00 62.00 243 GLY A N 1
ATOM 1895 C CA . GLY A 1 243 ? -20.463 -1.478 23.441 1.00 62.00 243 GLY A CA 1
ATOM 1896 C C . GLY A 1 243 ? -19.921 -1.596 24.872 1.00 62.00 243 GLY A C 1
ATOM 1897 O O . GLY A 1 243 ? -20.713 -1.679 25.807 1.00 62.00 243 GLY A O 1
ATOM 1898 N N . LYS A 1 244 ? -18.597 -1.579 25.084 1.00 67.69 244 LYS A N 1
ATOM 1899 C CA . LYS A 1 244 ? -17.996 -1.481 26.427 1.00 67.69 244 LYS A CA 1
ATOM 1900 C C . LYS A 1 244 ? -17.445 -0.076 26.637 1.00 67.69 244 LYS A C 1
ATOM 1902 O O . LYS A 1 244 ? -16.570 0.348 25.886 1.00 67.69 244 LYS A O 1
ATOM 1907 N N . GLU A 1 245 ? -17.909 0.613 27.676 1.00 67.56 245 GLU A N 1
ATOM 1908 C CA . GLU A 1 245 ? -17.351 1.911 28.054 1.00 67.56 245 GLU A CA 1
ATOM 1909 C C . GLU A 1 245 ? -15.838 1.787 28.278 1.00 67.56 245 GLU A C 1
ATOM 1911 O O . GLU A 1 245 ? -15.352 0.942 29.044 1.00 67.56 245 GLU A O 1
ATOM 1916 N N . LEU A 1 246 ? -15.079 2.609 27.552 1.00 75.00 246 LEU A N 1
ATOM 1917 C CA . LEU A 1 246 ? -13.659 2.788 27.809 1.00 75.00 246 LEU A CA 1
ATOM 1918 C C . LEU A 1 246 ? -13.518 3.456 29.183 1.00 75.00 246 LEU A C 1
ATOM 1920 O O . LEU A 1 246 ? -14.251 4.403 29.463 1.00 75.00 246 LEU A O 1
ATOM 1924 N N . PRO A 1 247 ? -12.585 3.011 30.042 1.00 74.44 247 PRO A N 1
ATOM 1925 C CA . PRO A 1 247 ? -12.352 3.674 31.314 1.00 74.44 247 PRO A CA 1
ATOM 1926 C C . PRO A 1 247 ? -12.052 5.152 31.061 1.00 74.44 247 PRO A C 1
ATOM 1928 O O . PRO A 1 247 ? -11.144 5.461 30.287 1.00 74.44 247 PRO A O 1
ATOM 1931 N N . GLU A 1 248 ? -12.752 6.057 31.745 1.00 71.12 248 GLU A N 1
ATOM 1932 C CA . GLU A 1 248 ? -12.587 7.513 31.577 1.00 71.12 248 GLU A CA 1
ATOM 1933 C C . GLU A 1 248 ? -11.130 7.984 31.781 1.00 71.12 248 GLU A C 1
ATOM 1935 O O . GLU A 1 248 ? -10.721 9.035 31.290 1.00 71.12 248 GLU A O 1
ATOM 1940 N N . GLY A 1 249 ? -10.316 7.193 32.492 1.00 72.81 249 GLY A N 1
ATOM 1941 C CA . GLY A 1 249 ? -8.892 7.438 32.725 1.00 72.81 249 GLY A CA 1
ATOM 1942 C C . GLY A 1 249 ? -7.921 6.799 31.723 1.00 72.81 249 GLY A C 1
ATOM 1943 O O . GLY A 1 249 ? -6.720 7.024 31.855 1.00 72.81 249 GLY A O 1
ATOM 1944 N N . LEU A 1 250 ? -8.378 6.002 30.746 1.00 76.12 250 LEU A N 1
ATOM 1945 C CA . LEU A 1 250 ? -7.480 5.234 29.867 1.00 76.12 250 LEU A CA 1
ATOM 1946 C C . LEU A 1 250 ? -6.692 6.133 28.904 1.00 76.12 250 LEU A C 1
ATOM 1948 O O . LEU A 1 250 ? -5.496 5.930 28.711 1.00 76.12 250 LEU A O 1
ATOM 1952 N N . LEU A 1 251 ? -7.363 7.137 28.335 1.00 77.06 251 LEU A N 1
ATOM 1953 C CA . LEU A 1 251 ? -6.789 8.109 27.395 1.00 77.06 251 LEU A CA 1
ATOM 1954 C C . LEU A 1 251 ? -6.523 9.480 28.037 1.00 77.06 251 LEU A C 1
ATOM 1956 O O . LEU A 1 251 ? -6.086 10.412 27.364 1.00 77.06 251 LEU A O 1
ATOM 1960 N N . LYS A 1 252 ? -6.791 9.626 29.340 1.00 74.88 252 LYS A N 1
ATOM 1961 C CA . LYS A 1 252 ? -6.674 10.909 30.034 1.00 74.88 252 LYS A CA 1
ATOM 1962 C C . LYS A 1 252 ? -5.205 11.236 30.301 1.00 74.88 252 LYS A C 1
ATOM 1964 O O . LYS A 1 252 ? -4.545 10.599 31.124 1.00 74.88 252 LYS A O 1
ATOM 1969 N N . VAL A 1 253 ? -4.708 12.263 29.622 1.00 74.38 253 VAL A N 1
ATOM 1970 C CA . VAL A 1 253 ? -3.417 12.897 29.921 1.00 74.38 253 VAL A CA 1
ATOM 1971 C C . VAL A 1 253 ? -3.583 13.750 31.193 1.00 74.38 253 VAL A C 1
ATOM 1973 O O . VAL A 1 253 ? -4.660 14.325 31.391 1.00 74.38 253 VAL A O 1
ATOM 1976 N N . PRO A 1 254 ? -2.583 13.822 32.096 1.00 74.00 254 PRO A N 1
ATOM 1977 C CA . PRO A 1 254 ? -2.647 14.681 33.279 1.00 74.00 254 PRO A CA 1
ATOM 1978 C C . PRO A 1 254 ? -3.022 16.119 32.901 1.00 74.00 254 PRO A C 1
ATOM 1980 O O . PRO A 1 254 ? -2.469 16.680 31.959 1.00 74.00 254 PRO A O 1
ATOM 1983 N N . SER A 1 255 ? -3.955 16.719 33.641 1.00 77.88 255 SER A N 1
ATOM 1984 C CA . SER A 1 255 ? -4.459 18.071 33.375 1.00 77.88 255 SER A CA 1
ATOM 1985 C C . SER A 1 255 ? -3.357 19.127 33.461 1.00 77.88 255 SER A C 1
ATOM 1987 O O . SER A 1 255 ? -2.486 19.041 34.327 1.00 77.88 255 SER A O 1
ATOM 1989 N N . PHE A 1 256 ? -3.437 20.145 32.603 1.00 78.50 256 PHE A N 1
ATOM 1990 C CA . PHE A 1 256 ? -2.484 21.251 32.577 1.00 78.50 256 PHE A CA 1
ATOM 1991 C C . PHE A 1 256 ? -2.564 22.087 33.872 1.00 78.50 256 PHE A C 1
ATOM 1993 O O . PHE A 1 256 ? -3.645 22.587 34.203 1.00 78.50 256 PHE A O 1
ATOM 2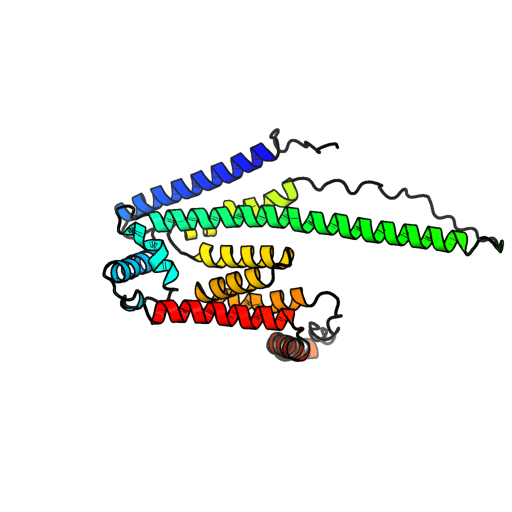000 N N . PRO A 1 257 ? -1.462 22.250 34.626 1.00 81.38 257 PRO A N 1
ATOM 2001 C CA . PRO A 1 257 ? -1.470 23.024 35.863 1.00 81.38 257 PRO A CA 1
ATOM 2002 C C . PRO A 1 257 ? -1.504 24.539 35.593 1.00 81.38 257 PRO A C 1
ATOM 2004 O O . PRO A 1 257 ? -0.913 25.040 34.635 1.00 81.38 257 PRO A O 1
ATOM 2007 N N . LYS A 1 258 ? -2.185 25.298 36.464 1.00 79.75 258 LYS A N 1
ATOM 2008 C CA . LYS A 1 258 ? -2.316 26.766 36.337 1.00 79.75 258 LYS A CA 1
ATOM 2009 C C . LYS A 1 258 ? -1.063 27.539 36.775 1.00 79.75 258 LYS A C 1
ATOM 2011 O O . LYS A 1 258 ? -0.863 28.663 36.327 1.00 79.75 258 LYS A O 1
ATOM 2016 N N . GLU A 1 259 ? -0.221 26.957 37.627 1.00 84.19 259 GLU A N 1
ATOM 2017 C CA . GLU A 1 259 ? 0.979 27.618 38.156 1.00 84.19 259 GLU A CA 1
ATOM 2018 C C . GLU A 1 259 ? 2.193 27.468 37.230 1.00 84.19 259 GLU A C 1
ATOM 2020 O O . GLU A 1 259 ? 2.503 26.365 36.779 1.00 84.19 259 GLU A O 1
ATOM 2025 N N . ARG A 1 260 ? 2.934 28.563 36.996 1.00 78.25 260 ARG A N 1
ATOM 2026 C CA . ARG A 1 260 ? 4.082 28.595 36.064 1.00 78.25 260 ARG A CA 1
ATOM 2027 C C . ARG A 1 260 ? 5.192 27.595 36.406 1.00 78.25 260 ARG A C 1
ATOM 2029 O O . ARG A 1 260 ? 5.769 27.007 35.499 1.00 78.25 260 ARG A O 1
ATOM 2036 N N . LEU A 1 261 ? 5.489 27.374 37.689 1.00 77.50 261 LEU A N 1
ATOM 2037 C CA . LEU A 1 261 ? 6.524 26.417 38.103 1.00 77.50 261 LEU A CA 1
ATOM 2038 C C . LEU A 1 261 ? 6.087 24.966 37.830 1.00 77.50 261 LEU A C 1
ATOM 2040 O O . LEU A 1 261 ? 6.848 24.177 37.270 1.00 77.50 261 LEU A O 1
ATOM 2044 N N . LEU A 1 262 ? 4.832 24.632 38.153 1.00 77.69 262 LEU A N 1
ATOM 2045 C CA . LEU A 1 262 ? 4.266 23.317 37.852 1.00 77.69 262 LEU A CA 1
ATOM 2046 C C . LEU A 1 262 ? 4.119 23.070 36.348 1.00 77.69 262 LEU A C 1
ATOM 2048 O O . LEU A 1 262 ? 4.176 21.916 35.945 1.00 77.69 262 LEU A O 1
ATOM 2052 N N . GLN A 1 263 ? 3.964 24.099 35.511 1.00 81.69 263 GLN A N 1
ATOM 2053 C CA . GLN A 1 263 ? 3.932 23.934 34.050 1.00 81.69 263 GLN A CA 1
ATOM 2054 C C . GLN A 1 263 ? 5.255 23.401 33.502 1.00 81.69 263 GLN A C 1
ATOM 2056 O O . GLN A 1 263 ? 5.244 22.538 32.627 1.00 81.69 263 GLN A O 1
ATOM 2061 N N . VAL A 1 264 ? 6.385 23.856 34.053 1.00 79.50 264 VAL A N 1
ATOM 2062 C CA . VAL A 1 264 ? 7.712 23.351 33.674 1.00 79.50 264 VAL A CA 1
ATOM 2063 C C . VAL A 1 264 ? 7.866 21.893 34.108 1.00 79.50 264 VAL A C 1
ATOM 2065 O O . VAL A 1 264 ? 8.211 21.041 33.294 1.00 79.50 264 VAL A O 1
ATOM 2068 N N . VAL A 1 265 ? 7.526 21.566 35.359 1.00 79.25 265 VAL A N 1
ATOM 2069 C CA . VAL A 1 265 ? 7.586 20.180 35.869 1.00 79.25 265 VAL A CA 1
ATOM 2070 C C . VAL A 1 265 ? 6.627 19.256 35.107 1.00 79.25 265 VAL A C 1
ATOM 2072 O O . VAL A 1 265 ? 6.967 18.117 34.778 1.00 79.25 265 VAL A O 1
ATOM 2075 N N . TRP A 1 266 ? 5.432 19.745 34.780 1.00 82.44 266 TRP A N 1
ATOM 2076 C CA . TRP A 1 266 ? 4.437 19.006 34.013 1.00 82.44 266 TRP A CA 1
ATOM 2077 C C . TRP A 1 266 ? 4.903 18.756 32.580 1.00 82.44 266 TRP A C 1
ATOM 2079 O O . TRP A 1 266 ? 4.821 17.622 32.117 1.00 82.44 266 TRP A O 1
ATOM 2089 N N . GLY A 1 267 ? 5.441 19.775 31.906 1.00 78.38 267 GLY A N 1
ATOM 2090 C CA . GLY A 1 267 ? 5.922 19.671 30.529 1.00 78.38 267 GLY A CA 1
ATOM 2091 C C . GLY A 1 267 ? 7.166 18.796 30.379 1.00 78.38 267 GLY A C 1
ATOM 2092 O O . GLY A 1 267 ? 7.287 18.091 29.383 1.00 78.38 267 GLY A O 1
ATOM 2093 N N . VAL A 1 268 ? 8.063 18.795 31.371 1.00 82.19 268 VAL A N 1
ATOM 2094 C CA . VAL A 1 268 ? 9.320 18.026 31.317 1.00 82.19 268 VAL A CA 1
ATOM 2095 C C . VAL A 1 268 ? 9.142 16.585 31.798 1.00 82.19 268 VAL A C 1
ATOM 2097 O O . VAL A 1 268 ? 9.720 15.674 31.213 1.00 82.19 268 VAL A O 1
ATOM 2100 N N . PHE A 1 269 ? 8.337 16.354 32.839 1.00 81.38 269 PHE A N 1
ATOM 2101 C CA . PHE A 1 269 ? 8.218 15.029 33.457 1.00 81.38 269 PHE A CA 1
ATOM 2102 C C . PHE A 1 269 ? 6.824 14.425 33.306 1.00 81.38 269 PHE A C 1
ATOM 2104 O O . PHE A 1 269 ? 6.680 13.336 32.758 1.00 81.38 269 PHE A O 1
ATOM 2111 N N . SER A 1 270 ? 5.773 15.107 33.764 1.00 79.44 270 SER A N 1
ATOM 2112 C CA . SER A 1 270 ? 4.455 14.461 33.905 1.00 79.44 270 SER A CA 1
ATOM 2113 C C . SER A 1 270 ? 3.794 14.125 32.567 1.00 79.44 270 SER A C 1
ATOM 2115 O O . SER A 1 270 ? 3.280 13.019 32.402 1.00 79.44 270 SER A O 1
ATOM 2117 N N . ALA A 1 271 ? 3.806 15.050 31.607 1.00 80.12 271 ALA A N 1
ATOM 2118 C CA . ALA A 1 271 ? 3.203 14.849 30.295 1.00 80.12 271 ALA A CA 1
ATOM 2119 C C . ALA A 1 271 ? 3.991 13.841 29.436 1.00 80.12 271 ALA A C 1
ATOM 2121 O O . ALA A 1 271 ? 3.356 12.916 28.925 1.00 80.12 271 ALA A O 1
ATOM 2122 N N . PRO A 1 272 ? 5.337 13.909 29.333 1.00 83.38 272 PRO A N 1
ATOM 2123 C CA . PRO A 1 272 ? 6.109 12.910 28.593 1.00 83.38 272 PRO A CA 1
ATOM 2124 C C . PRO A 1 272 ? 6.002 11.511 29.198 1.00 83.38 272 PRO A C 1
ATOM 2126 O O . PRO A 1 272 ? 5.799 10.547 28.465 1.00 83.38 272 PRO A O 1
ATOM 2129 N N . VAL A 1 273 ? 6.059 11.384 30.530 1.00 85.31 273 VAL A N 1
ATOM 2130 C CA . VAL A 1 273 ? 5.907 10.084 31.204 1.00 85.31 273 VAL A CA 1
ATOM 2131 C C . VAL A 1 273 ? 4.496 9.531 31.008 1.00 85.31 273 VAL A C 1
ATOM 2133 O O . VAL A 1 273 ? 4.340 8.353 30.697 1.00 85.31 273 VAL A O 1
ATOM 2136 N N . ALA A 1 274 ? 3.454 10.358 31.133 1.00 81.69 274 ALA A N 1
ATOM 2137 C CA . ALA A 1 274 ? 2.084 9.913 30.885 1.00 81.69 274 ALA A CA 1
ATOM 2138 C C . ALA A 1 274 ? 1.864 9.488 29.425 1.00 81.69 274 ALA A C 1
ATOM 2140 O O . ALA A 1 274 ? 1.233 8.458 29.190 1.00 81.69 274 ALA A O 1
ATOM 2141 N N . ALA A 1 275 ? 2.417 10.231 28.463 1.00 82.00 275 ALA A N 1
ATOM 2142 C CA . ALA A 1 275 ? 2.370 9.883 27.046 1.00 82.00 275 ALA A CA 1
ATOM 2143 C C . ALA A 1 275 ? 3.135 8.580 26.753 1.00 82.00 275 ALA A C 1
ATOM 2145 O O . ALA A 1 275 ? 2.613 7.707 26.064 1.00 82.00 275 ALA A O 1
ATOM 2146 N N . ALA A 1 276 ? 4.323 8.399 27.338 1.00 84.44 276 ALA A N 1
ATOM 2147 C CA . ALA A 1 276 ? 5.123 7.183 27.194 1.00 84.44 276 ALA A CA 1
ATOM 2148 C C . ALA A 1 276 ? 4.453 5.951 27.830 1.00 84.44 276 ALA A C 1
ATOM 2150 O O . ALA A 1 276 ? 4.581 4.840 27.321 1.00 84.44 276 ALA A O 1
ATOM 2151 N N . MET A 1 277 ? 3.710 6.135 28.926 1.00 85.88 277 MET A N 1
ATOM 2152 C CA . MET A 1 277 ? 2.978 5.056 29.603 1.00 85.88 277 MET A CA 1
ATOM 2153 C C . MET A 1 277 ? 1.619 4.742 28.962 1.00 85.88 277 MET A C 1
ATOM 2155 O O . MET A 1 277 ? 1.046 3.690 29.247 1.00 85.88 277 MET A O 1
ATOM 2159 N N . LEU A 1 278 ? 1.093 5.616 28.100 1.00 83.56 278 LE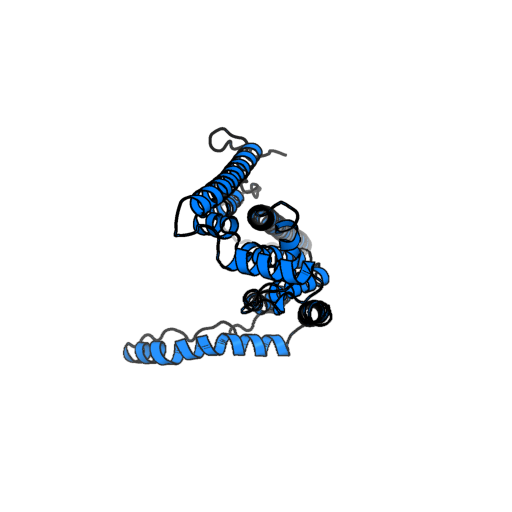U A N 1
ATOM 2160 C CA . LEU A 1 278 ? -0.181 5.428 27.403 1.00 83.56 278 LEU A CA 1
ATOM 2161 C C . LEU A 1 278 ? -0.270 4.090 26.640 1.00 83.56 278 LEU A C 1
ATOM 2163 O O . LEU A 1 278 ? -1.217 3.347 26.906 1.00 83.56 278 LEU A O 1
ATOM 2167 N N . PRO A 1 279 ? 0.683 3.716 25.756 1.00 82.94 279 PRO A N 1
ATOM 2168 C CA . PRO A 1 279 ? 0.616 2.437 25.046 1.00 82.94 279 PRO A CA 1
ATOM 2169 C C . PRO A 1 279 ? 0.609 1.248 26.010 1.00 82.94 279 PRO A C 1
ATOM 2171 O O . PRO A 1 279 ? -0.145 0.302 25.807 1.00 82.94 279 PRO A O 1
ATOM 2174 N N . PHE A 1 280 ? 1.368 1.319 27.108 1.00 85.12 280 PHE A N 1
ATOM 2175 C CA . PHE A 1 280 ? 1.381 0.263 28.117 1.00 85.12 280 PHE A CA 1
ATOM 2176 C C . PHE A 1 280 ? 0.030 0.141 28.835 1.00 85.12 280 PHE A C 1
ATOM 2178 O O . PHE A 1 280 ? -0.509 -0.958 28.948 1.00 85.12 280 PHE A O 1
ATOM 2185 N N . ARG A 1 281 ? -0.572 1.265 29.251 1.00 84.44 281 ARG A N 1
ATOM 2186 C CA . ARG A 1 281 ? -1.904 1.290 29.885 1.00 84.44 281 ARG A CA 1
ATOM 2187 C C . ARG A 1 281 ? -2.978 0.706 28.971 1.00 84.44 281 ARG A C 1
ATOM 2189 O O . ARG A 1 281 ? -3.781 -0.107 29.428 1.00 84.44 281 ARG A O 1
ATOM 2196 N N . VAL A 1 282 ? -2.972 1.093 27.695 1.00 85.06 282 VAL A N 1
ATOM 2197 C CA . VAL A 1 282 ? -3.910 0.585 26.683 1.00 85.06 282 VAL A CA 1
ATOM 2198 C C . VAL A 1 282 ? -3.709 -0.913 26.461 1.00 85.06 282 VAL A C 1
ATOM 2200 O O . VAL A 1 282 ? -4.685 -1.660 26.503 1.00 85.06 282 VAL A O 1
ATOM 2203 N N . CYS A 1 283 ? -2.468 -1.381 26.316 1.00 83.19 283 CYS A N 1
ATOM 2204 C CA . CYS A 1 283 ? -2.170 -2.805 26.161 1.00 83.19 283 CYS A CA 1
ATOM 2205 C C . CYS A 1 283 ? -2.592 -3.630 27.386 1.00 83.19 283 CYS A C 1
ATOM 2207 O O . CYS A 1 283 ? -3.255 -4.653 27.229 1.00 83.19 283 CYS A O 1
ATOM 2209 N N . CYS A 1 284 ? -2.281 -3.186 28.609 1.00 84.50 284 CYS A N 1
ATOM 2210 C CA . CYS A 1 284 ? -2.708 -3.873 29.833 1.00 84.50 284 CYS A CA 1
ATOM 2211 C C . CYS A 1 284 ? -4.235 -3.918 29.974 1.00 84.50 284 CYS A C 1
ATOM 2213 O O . CYS A 1 284 ? -4.787 -4.931 30.409 1.00 84.50 284 CYS A O 1
ATOM 2215 N N . PHE A 1 285 ? -4.923 -2.835 29.606 1.00 84.62 285 PHE A N 1
ATOM 2216 C CA . PHE A 1 285 ? -6.382 -2.793 29.587 1.00 84.62 285 PHE A CA 1
ATOM 2217 C C . PHE A 1 285 ? -6.964 -3.793 28.581 1.00 84.62 285 PHE A C 1
ATOM 2219 O O . PHE A 1 285 ? -7.833 -4.587 28.953 1.00 84.62 285 PHE A O 1
ATOM 2226 N N . LEU A 1 286 ? -6.457 -3.784 27.343 1.00 84.81 286 LEU A N 1
ATOM 2227 C CA . LEU A 1 286 ? -6.883 -4.696 26.283 1.00 84.81 286 LEU A CA 1
ATOM 2228 C C . LEU A 1 286 ? -6.678 -6.153 26.707 1.00 84.81 286 LEU A C 1
ATOM 2230 O O . LEU A 1 286 ? -7.647 -6.905 26.769 1.00 84.81 286 LEU A O 1
ATOM 2234 N N . LEU A 1 287 ? -5.464 -6.533 27.118 1.00 82.31 287 LEU A N 1
ATOM 2235 C CA . LEU A 1 287 ? -5.136 -7.914 27.497 1.00 82.31 287 LEU A CA 1
ATOM 2236 C C . LEU A 1 287 ? -6.051 -8.479 28.593 1.00 82.31 287 LEU A C 1
ATOM 2238 O O . LEU A 1 287 ? -6.343 -9.672 28.598 1.00 82.31 287 LEU A O 1
ATOM 2242 N N . ARG A 1 288 ? -6.538 -7.634 29.510 1.00 83.88 288 ARG A N 1
ATOM 2243 C CA . ARG A 1 288 ? -7.414 -8.065 30.609 1.00 83.88 288 ARG A CA 1
ATOM 2244 C C . ARG A 1 288 ? -8.892 -8.174 30.220 1.00 83.88 288 ARG A C 1
ATOM 2246 O O . ARG A 1 288 ? -9.644 -8.845 30.924 1.00 83.88 288 ARG A O 1
ATOM 2253 N N . ARG A 1 289 ? -9.340 -7.487 29.164 1.00 83.50 289 ARG A N 1
ATOM 2254 C CA . ARG A 1 289 ? -10.771 -7.368 28.806 1.00 83.50 289 ARG A CA 1
ATOM 2255 C C . ARG A 1 289 ? -11.121 -7.805 27.383 1.00 83.50 289 ARG A C 1
ATOM 2257 O O . ARG A 1 289 ? -12.283 -7.644 26.986 1.00 83.50 289 ARG A O 1
ATOM 2264 N N . MET A 1 290 ? -10.155 -8.360 26.652 1.00 86.56 290 MET A N 1
ATOM 2265 C CA . MET A 1 290 ? -10.360 -8.842 25.291 1.00 86.56 290 MET A CA 1
ATOM 2266 C C . MET A 1 290 ? -11.416 -9.946 25.233 1.00 86.56 290 MET A C 1
ATOM 2268 O O . MET A 1 290 ? -11.394 -10.899 26.014 1.00 86.56 290 MET A O 1
ATOM 2272 N N . ASP A 1 291 ? -12.353 -9.804 24.303 1.00 88.19 291 ASP A N 1
ATOM 2273 C CA . ASP A 1 291 ? -13.359 -10.814 24.014 1.00 88.19 291 ASP A CA 1
ATOM 2274 C C . ASP A 1 291 ? -12.811 -11.915 23.086 1.00 88.19 291 ASP A C 1
ATOM 2276 O O . ASP A 1 291 ? -11.686 -11.858 22.579 1.00 88.19 291 ASP A O 1
ATOM 2280 N N . ARG A 1 292 ? -13.618 -12.957 22.854 1.00 89.25 292 ARG A N 1
ATOM 2281 C CA . ARG A 1 292 ? -13.217 -14.087 22.003 1.00 89.25 292 ARG A CA 1
ATOM 2282 C C . ARG A 1 292 ? -12.889 -13.663 20.568 1.00 89.25 292 ARG A C 1
ATOM 2284 O O . ARG A 1 292 ? -12.058 -14.301 19.928 1.00 89.25 292 ARG A O 1
ATOM 2291 N N . TRP A 1 293 ? -13.535 -12.614 20.058 1.00 88.88 293 TRP A N 1
ATOM 2292 C CA . TRP A 1 293 ? -13.366 -12.146 18.685 1.00 88.88 293 TRP A CA 1
ATOM 2293 C C . TRP A 1 293 ? -12.080 -11.341 18.516 1.00 88.88 293 TRP A C 1
ATOM 2295 O O . TRP A 1 293 ? -11.365 -11.554 17.542 1.00 88.88 293 TRP A O 1
ATOM 2305 N N . GLN A 1 294 ? -11.732 -10.506 19.493 1.00 92.00 294 GLN A N 1
ATOM 2306 C CA . GLN A 1 294 ? -10.452 -9.810 19.587 1.00 92.00 294 GLN A CA 1
ATOM 2307 C C . GLN A 1 294 ? -9.291 -10.801 19.727 1.00 92.00 294 GLN A C 1
ATOM 2309 O O . GLN A 1 294 ? -8.290 -10.670 19.022 1.00 92.00 294 GLN A O 1
ATOM 2314 N N . TRP A 1 295 ? -9.433 -11.827 20.576 1.00 92.19 295 TRP A N 1
ATOM 2315 C CA . TRP A 1 295 ? -8.444 -12.908 20.673 1.00 92.19 295 TRP A CA 1
ATOM 2316 C C . TRP A 1 295 ? -8.307 -13.679 19.361 1.00 92.19 295 TRP A C 1
ATOM 2318 O O . TRP A 1 295 ? -7.189 -13.902 18.903 1.00 92.19 295 TRP A O 1
ATOM 2328 N N . SER A 1 296 ? -9.428 -14.033 18.726 1.00 92.12 296 SER A N 1
ATOM 2329 C CA . SER A 1 296 ? -9.420 -14.728 17.434 1.00 92.12 296 SER A CA 1
ATOM 2330 C C . SER A 1 296 ? -8.746 -13.886 16.352 1.00 92.12 296 SER A C 1
ATOM 2332 O O . SER A 1 296 ? -7.896 -14.398 15.633 1.00 92.12 296 SER A O 1
ATOM 2334 N N . PHE A 1 297 ? -9.069 -12.592 16.266 1.00 95.12 297 PHE A N 1
ATOM 2335 C CA . PHE A 1 297 ? -8.441 -11.659 15.331 1.00 95.12 297 PHE A CA 1
ATOM 2336 C C . PHE A 1 297 ? -6.929 -11.572 15.556 1.00 95.12 297 PHE A C 1
ATOM 2338 O O . PHE A 1 297 ? -6.162 -11.745 14.610 1.00 95.12 297 PHE A O 1
ATOM 2345 N N . GLY A 1 298 ? -6.491 -11.351 16.799 1.00 94.25 298 GLY A N 1
ATOM 2346 C CA . GLY A 1 298 ? -5.072 -11.224 17.133 1.00 94.25 298 GLY A CA 1
ATOM 2347 C C . GLY A 1 298 ? -4.284 -12.503 16.849 1.00 94.25 298 GLY A C 1
ATOM 2348 O O . GLY A 1 298 ? -3.289 -12.466 16.127 1.00 94.25 298 GLY A O 1
ATOM 2349 N N . LEU A 1 299 ? -4.757 -13.646 17.355 1.00 94.88 299 LEU A N 1
ATOM 2350 C CA . LEU A 1 299 ? -4.090 -14.937 17.170 1.00 94.88 299 LEU A CA 1
ATOM 2351 C C . LEU A 1 299 ? -4.043 -15.347 15.699 1.00 94.88 299 LEU A C 1
ATOM 2353 O O . LEU A 1 299 ? -2.996 -15.783 15.228 1.00 94.88 299 LEU A O 1
ATOM 2357 N N . LEU A 1 300 ? -5.141 -15.169 14.961 1.00 96.25 300 LEU A N 1
ATOM 2358 C CA . LEU A 1 300 ? -5.187 -15.509 13.543 1.00 96.25 300 LEU A CA 1
ATOM 2359 C C . LEU A 1 300 ? -4.297 -14.590 12.703 1.00 96.25 300 LEU A C 1
ATOM 2361 O O . LEU A 1 300 ? -3.663 -15.066 11.768 1.00 96.25 300 LEU A O 1
ATOM 2365 N N . SER A 1 301 ? -4.198 -13.304 13.049 1.00 96.81 301 SER A N 1
ATOM 2366 C CA . SER A 1 301 ? -3.290 -12.374 12.365 1.00 96.81 301 SER A CA 1
ATOM 2367 C C . SER A 1 301 ? -1.829 -12.770 12.567 1.00 96.81 301 SER A C 1
ATOM 2369 O O . SER A 1 301 ? -1.063 -12.822 11.605 1.00 96.81 301 SER A O 1
ATOM 2371 N N . CYS A 1 302 ? -1.448 -13.110 13.804 1.00 95.50 302 CYS A N 1
ATOM 2372 C CA . CYS A 1 302 ? -0.113 -13.621 14.113 1.00 95.50 302 CYS A CA 1
ATOM 2373 C C . CYS A 1 302 ? 0.159 -14.943 13.389 1.00 95.50 302 CYS A C 1
ATOM 2375 O O . CYS A 1 302 ? 1.206 -15.092 12.762 1.00 95.50 302 CYS A O 1
ATOM 2377 N N . ALA A 1 303 ? -0.792 -15.879 13.428 1.00 96.25 303 ALA A N 1
ATOM 2378 C CA . ALA A 1 303 ? -0.675 -17.164 12.751 1.00 96.25 303 ALA A CA 1
ATOM 2379 C C . ALA A 1 303 ? -0.524 -16.992 11.235 1.00 96.25 303 ALA A C 1
ATOM 2381 O O . ALA A 1 303 ? 0.355 -17.612 10.651 1.00 96.25 303 ALA A O 1
ATOM 2382 N N . ALA A 1 304 ? -1.311 -16.116 10.605 1.00 94.88 304 ALA A N 1
ATOM 2383 C CA . ALA A 1 304 ? -1.195 -15.815 9.181 1.00 94.88 304 ALA A CA 1
ATOM 2384 C C . ALA A 1 304 ? 0.181 -15.222 8.842 1.00 94.88 304 ALA A C 1
ATOM 2386 O O . ALA A 1 304 ? 0.844 -15.705 7.928 1.00 94.88 304 ALA A O 1
ATOM 2387 N N . CYS A 1 305 ? 0.644 -14.229 9.610 1.00 94.75 305 CYS A N 1
ATOM 2388 C CA . CYS A 1 305 ? 1.959 -13.614 9.418 1.00 94.75 305 CYS A CA 1
ATOM 2389 C C . CYS A 1 305 ? 3.098 -14.647 9.518 1.00 94.75 305 CYS A C 1
ATOM 2391 O O . CYS A 1 305 ? 3.978 -14.682 8.659 1.00 94.75 305 CYS A O 1
ATOM 2393 N N . LEU A 1 306 ? 3.072 -15.505 10.544 1.00 94.19 306 LEU A N 1
ATOM 2394 C CA . LEU A 1 306 ? 4.092 -16.535 10.761 1.00 94.19 306 LEU A CA 1
ATOM 2395 C C . LEU A 1 306 ? 4.005 -17.674 9.743 1.00 94.19 306 LEU A C 1
ATOM 2397 O O . LEU A 1 306 ? 5.040 -18.170 9.307 1.00 94.19 306 LEU A O 1
ATOM 2401 N N . ALA A 1 307 ? 2.798 -18.082 9.345 1.00 93.31 307 ALA A N 1
ATOM 2402 C CA . ALA A 1 307 ? 2.597 -19.129 8.349 1.00 93.31 307 ALA A CA 1
ATOM 2403 C C . ALA A 1 307 ? 3.177 -18.714 6.996 1.00 93.31 307 ALA A C 1
ATOM 2405 O O . ALA A 1 307 ? 3.918 -19.484 6.396 1.00 93.31 307 ALA A O 1
ATOM 2406 N N . ILE A 1 308 ? 2.912 -17.481 6.553 1.00 90.00 308 ILE A N 1
ATOM 2407 C CA . ILE A 1 308 ? 3.475 -16.951 5.306 1.00 90.00 308 ILE A CA 1
ATOM 2408 C C . ILE A 1 308 ? 5.005 -16.902 5.396 1.00 90.00 308 ILE A C 1
ATOM 2410 O O . ILE A 1 308 ? 5.681 -17.383 4.490 1.00 90.00 308 ILE A O 1
ATOM 2414 N N . GLY A 1 309 ? 5.554 -16.399 6.506 1.00 87.38 309 GLY A N 1
ATOM 2415 C CA . GLY A 1 309 ? 7.004 -16.375 6.715 1.00 87.38 309 GLY A CA 1
ATOM 2416 C C . GLY A 1 309 ? 7.625 -17.772 6.714 1.00 87.38 309 GLY A C 1
ATOM 2417 O O . GLY A 1 309 ? 8.680 -17.974 6.127 1.00 87.38 309 GLY A O 1
ATOM 2418 N N . SER A 1 310 ? 6.938 -18.754 7.304 1.00 88.75 310 SER A N 1
ATOM 2419 C CA . SER A 1 310 ? 7.383 -20.151 7.324 1.00 88.75 310 SER A CA 1
ATOM 2420 C C . SER A 1 310 ? 7.370 -20.765 5.926 1.00 88.75 310 SER A C 1
ATOM 2422 O O . SER A 1 310 ? 8.329 -21.429 5.554 1.00 88.75 310 SER A O 1
ATOM 2424 N N . VAL A 1 311 ? 6.326 -20.510 5.128 1.00 88.62 311 VAL A N 1
ATOM 2425 C CA . VAL A 1 311 ? 6.250 -20.978 3.733 1.00 88.62 311 VAL A CA 1
ATOM 2426 C C . VAL A 1 311 ? 7.466 -20.496 2.945 1.00 88.62 311 VAL A C 1
ATOM 2428 O O . VAL A 1 311 ? 8.133 -21.309 2.322 1.00 88.62 311 VAL A O 1
ATOM 2431 N N . PHE A 1 312 ? 7.816 -19.212 3.038 1.00 85.75 312 PHE A N 1
ATOM 2432 C CA . PHE A 1 312 ? 8.985 -18.675 2.331 1.00 85.75 312 PHE A CA 1
ATOM 2433 C C . PHE A 1 312 ? 10.336 -19.007 2.968 1.00 85.75 312 PHE A C 1
ATOM 2435 O O . PHE A 1 312 ? 11.364 -18.777 2.344 1.00 85.75 312 PHE A O 1
ATOM 2442 N N . TYR A 1 313 ? 10.356 -19.494 4.206 1.00 81.50 313 TYR A N 1
ATOM 2443 C CA . TYR A 1 313 ? 11.579 -19.987 4.832 1.00 81.50 313 TYR A CA 1
ATOM 2444 C C . TYR A 1 313 ? 11.938 -21.398 4.344 1.00 81.50 313 TYR A C 1
ATOM 2446 O O . TYR A 1 313 ? 13.114 -21.737 4.269 1.00 81.50 313 TYR A O 1
ATOM 2454 N N . PHE A 1 314 ? 10.928 -22.220 4.036 1.00 81.00 314 PHE A N 1
ATOM 2455 C CA . PHE A 1 314 ? 11.111 -23.602 3.579 1.00 81.00 314 PHE A CA 1
ATOM 2456 C C . PHE A 1 314 ? 11.096 -23.777 2.053 1.00 81.00 314 PHE A C 1
ATOM 2458 O O . PHE A 1 314 ? 11.409 -24.873 1.588 1.00 81.00 314 PHE A O 1
ATOM 2465 N N . MET A 1 315 ? 10.709 -22.744 1.299 1.00 74.44 315 MET A N 1
ATOM 2466 C CA . MET A 1 315 ? 10.830 -22.677 -0.164 1.00 74.44 315 MET A CA 1
ATOM 2467 C C . MET A 1 315 ? 12.160 -22.046 -0.556 1.00 74.44 315 MET A C 1
ATOM 2469 O O . MET A 1 315 ? 12.833 -22.650 -1.413 1.00 74.44 315 MET A O 1
#

Mean predicted aligned error: 11.46 Å